Protein AF-A0A938QTY3-F1 (afdb_monomer_lite)

Sequence (259 aa):
MGLLRAAAHGIDLAVTPAFTLPTALPARGAWLGEGTPTFVPELAVSRDLGALRVATNVAYRARADERAVPNLTIGPEVVYRAGVGVRRHELVAPPFTVDASLAGATRAAAPFVSGAGDNPLEALLSLRHDLLHVPRARRRPRRRHRRPRLPCLHRRARVLPPHDDLDDDGVVNASDACADKAEDEDDHADGDGCPDLDNDADGVAAAADRCPNEPEDRDGHADDDGCPDADNEGDGVEDAADRCPDVAGPVEAQGYEAA

pLDDT: mean 79.05, std 17.24, range [37.34, 97.5]

Foldseek 3Di:
DDWDDCVVPQKTKDKDKDKDADPDDPDPPPPPDDPFIKIKIKIKMWGDDDQKIKIKMKIWIQGPDWDDDPQDIDHIKIKMKIKMKGWDVPDDPPTKIKMKMKIWMDHPVDPPDPPPHDIDIDIDIDMDTDPDCPPPPPPDPDDDDDDDDDDDDDDDPDPDDPQCQQCPQPDHPVQAPCSPAAADPPVAPSRRRDHQQQRCPLPAGLVQEPCRNAADPPPPAPSNRGHHDQQRPPQPAGCVQAPCSPARDHPVVRRDDDD

Secondary structure (DSSP, 8-state):
--EE-HHHHS-EEEEEEEEE---S---TT--SS-SS-EEEEEEEEEEEETTEEEEEEEEEEEESS-EEETTEEE--EEEEEEEEEEEE-SSSSSPEEEEEEEEEEEETTSTT-TTSS---EEEEEEEEE-S----------------------------PPP---SS-SSS-TTT-TTTTS----SSSSTTSS---SSSS-SSS-TTT-SSTTS----SSSSTTSSS--S-TT-SSS-TTT-SSTTS---GGGTT----

Radius of gyration: 35.46 Å; chains: 1; bounding box: 89×54×81 Å

Structure (mmCIF, N/CA/C/O backbone):
data_AF-A0A938QTY3-F1
#
_entry.id   AF-A0A938QTY3-F1
#
loop_
_atom_site.group_PDB
_atom_site.id
_atom_site.type_symbol
_atom_site.label_atom_id
_atom_site.label_alt_id
_atom_site.label_comp_id
_atom_site.label_asym_id
_atom_site.label_entity_id
_atom_site.label_seq_id
_atom_site.pdbx_PDB_ins_code
_atom_site.Cartn_x
_atom_site.Cartn_y
_atom_site.Cartn_z
_atom_site.occupancy
_atom_site.B_iso_or_equiv
_atom_site.auth_seq_id
_atom_site.auth_comp_id
_atom_site.auth_asym_id
_atom_site.auth_atom_id
_atom_site.pdbx_PDB_model_num
ATOM 1 N N . MET A 1 1 ? -7.111 0.642 -13.290 1.00 45.72 1 MET A N 1
ATOM 2 C CA . MET A 1 1 ? -6.199 -0.155 -12.444 1.00 45.72 1 MET A CA 1
ATOM 3 C C . MET A 1 1 ? -6.969 -1.389 -11.985 1.00 45.72 1 MET A C 1
ATOM 5 O O . MET A 1 1 ? -7.799 -1.278 -11.094 1.00 45.72 1 MET A O 1
ATOM 9 N N . GLY A 1 2 ? -6.825 -2.513 -12.691 1.00 47.28 2 GLY A N 1
ATOM 10 C CA . GLY A 1 2 ? -7.508 -3.762 -12.344 1.00 47.28 2 GLY A CA 1
ATOM 11 C C . GLY A 1 2 ? -6.636 -4.562 -11.383 1.00 47.28 2 GLY A C 1
ATOM 12 O O . GLY A 1 2 ? -5.521 -4.922 -11.741 1.00 47.28 2 GLY A O 1
ATOM 13 N N . LEU A 1 3 ? -7.121 -4.786 -10.166 1.00 53.56 3 LEU A N 1
ATOM 14 C CA . LEU A 1 3 ? -6.506 -5.691 -9.198 1.00 53.56 3 LEU A CA 1
ATOM 15 C C . LEU A 1 3 ? -7.461 -6.871 -9.032 1.00 53.56 3 LEU A C 1
ATOM 17 O O . LEU A 1 3 ? -8.535 -6.697 -8.454 1.00 53.56 3 LEU A O 1
ATOM 21 N N . LEU A 1 4 ? -7.089 -8.052 -9.527 1.00 59.00 4 LEU A N 1
ATOM 22 C CA . LEU A 1 4 ? -7.748 -9.283 -9.090 1.00 59.00 4 LEU A CA 1
ATOM 23 C C . LEU A 1 4 ? -7.022 -9.728 -7.822 1.00 59.00 4 LEU A C 1
ATOM 25 O O . LEU A 1 4 ? -5.815 -9.960 -7.842 1.00 59.00 4 LEU A O 1
ATOM 29 N N . ARG A 1 5 ? -7.748 -9.757 -6.703 1.00 57.72 5 ARG A N 1
ATOM 30 C CA . ARG A 1 5 ? -7.192 -10.097 -5.387 1.00 57.72 5 ARG A CA 1
ATOM 31 C C . ARG A 1 5 ? -7.275 -11.602 -5.139 1.00 57.72 5 ARG A C 1
ATOM 33 O O . ARG A 1 5 ? -8.314 -12.211 -5.402 1.00 57.72 5 ARG A O 1
ATOM 40 N N . ALA A 1 6 ? -6.245 -12.158 -4.504 1.00 58.78 6 ALA A N 1
ATOM 41 C CA . ALA A 1 6 ? -6.130 -13.575 -4.162 1.00 58.78 6 ALA A CA 1
ATOM 42 C C . ALA A 1 6 ? -7.314 -14.136 -3.363 1.00 58.78 6 ALA A C 1
ATOM 44 O O . ALA A 1 6 ? -7.604 -15.323 -3.478 1.00 58.78 6 ALA A O 1
ATOM 45 N N . ALA A 1 7 ? -8.040 -13.308 -2.606 1.00 58.22 7 ALA A N 1
ATOM 46 C CA . ALA A 1 7 ? -9.162 -13.742 -1.770 1.00 58.22 7 ALA A CA 1
ATOM 47 C C . ALA A 1 7 ? -10.298 -14.455 -2.538 1.00 58.22 7 ALA A C 1
ATOM 49 O O . ALA A 1 7 ? -11.043 -15.210 -1.923 1.00 58.22 7 ALA A O 1
ATOM 50 N N . ALA A 1 8 ? -10.430 -14.242 -3.854 1.00 60.31 8 ALA A N 1
ATOM 51 C CA . ALA A 1 8 ? -11.468 -14.886 -4.669 1.00 60.31 8 ALA A CA 1
ATOM 52 C C . ALA A 1 8 ? -10.973 -16.105 -5.476 1.00 60.31 8 ALA A C 1
ATOM 54 O O . ALA A 1 8 ? -11.760 -17.004 -5.763 1.00 60.31 8 ALA A O 1
ATOM 55 N N . HIS A 1 9 ? -9.688 -16.148 -5.855 1.00 66.31 9 HIS A N 1
ATOM 56 C CA . HIS A 1 9 ? -9.176 -17.103 -6.857 1.00 66.31 9 HIS A CA 1
ATOM 57 C C . HIS A 1 9 ? -7.814 -17.733 -6.511 1.00 66.31 9 HIS A C 1
ATOM 59 O O . HIS A 1 9 ? -7.276 -18.510 -7.297 1.00 66.31 9 HIS A O 1
ATOM 65 N N . GLY A 1 10 ? -7.227 -17.398 -5.356 1.00 77.50 10 GLY A N 1
ATOM 66 C CA . GLY A 1 10 ? -5.922 -17.908 -4.917 1.00 77.50 10 GLY A CA 1
ATOM 67 C C . GLY A 1 10 ? -4.718 -17.363 -5.694 1.00 77.50 10 GLY A C 1
ATOM 68 O O . GLY A 1 10 ? -3.612 -17.865 -5.513 1.00 77.50 10 GLY A O 1
ATOM 69 N N . ILE A 1 11 ? -4.918 -16.364 -6.559 1.00 87.19 11 ILE A N 1
ATOM 70 C CA . ILE A 1 11 ? -3.879 -15.697 -7.353 1.00 87.19 11 ILE A CA 1
ATOM 71 C C . ILE A 1 11 ? -4.093 -14.185 -7.249 1.00 87.19 11 ILE A C 1
ATOM 73 O O . ILE A 1 11 ? -5.211 -13.701 -7.431 1.00 87.19 11 ILE A O 1
ATOM 77 N N . ASP A 1 12 ? -3.020 -13.452 -6.969 1.00 88.75 12 ASP A N 1
ATOM 78 C CA . ASP A 1 12 ? -2.962 -11.999 -7.092 1.00 88.75 12 ASP A CA 1
ATOM 79 C C . ASP A 1 12 ? -2.491 -11.632 -8.501 1.00 88.75 12 ASP A C 1
ATOM 81 O O . ASP A 1 12 ? -1.444 -12.103 -8.953 1.00 88.75 12 ASP A O 1
ATOM 85 N N . LEU A 1 13 ? -3.249 -10.771 -9.179 1.00 92.25 13 LEU A N 1
ATOM 86 C CA . LEU A 1 13 ? -2.919 -10.242 -10.501 1.00 92.25 13 LEU A CA 1
ATOM 87 C C . LEU A 1 13 ? -2.968 -8.715 -10.477 1.00 92.25 13 LEU A C 1
ATOM 89 O O . LEU A 1 13 ? -3.976 -8.125 -10.072 1.00 92.25 13 LEU A O 1
ATOM 93 N N . ALA A 1 14 ? -1.911 -8.080 -10.975 1.00 91.81 14 ALA A N 1
ATOM 94 C CA . ALA A 1 14 ? -1.847 -6.639 -11.156 1.00 91.81 14 ALA A CA 1
ATOM 95 C C . ALA A 1 14 ? -1.310 -6.283 -12.544 1.00 91.81 14 ALA A C 1
ATOM 97 O O . ALA A 1 14 ? -0.377 -6.907 -13.043 1.00 91.81 14 ALA A O 1
ATOM 98 N N . VAL A 1 15 ? -1.891 -5.243 -13.142 1.00 93.88 15 VAL A N 1
ATOM 99 C CA . VAL A 1 15 ? -1.357 -4.594 -14.343 1.00 93.88 15 VAL A CA 1
ATOM 100 C C . VAL A 1 15 ? -1.015 -3.152 -13.997 1.00 93.88 15 VAL A C 1
ATOM 102 O O . VAL A 1 15 ? -1.897 -2.385 -13.592 1.00 93.88 15 VAL A O 1
ATOM 105 N N . THR A 1 16 ? 0.251 -2.787 -14.176 1.00 94.31 16 THR A N 1
ATOM 106 C CA . THR A 1 16 ? 0.802 -1.481 -13.810 1.00 94.31 16 THR A CA 1
ATOM 107 C C . THR A 1 16 ? 1.408 -0.810 -15.041 1.00 94.31 16 THR A C 1
ATOM 109 O O . THR A 1 16 ? 2.484 -1.203 -15.480 1.00 94.31 16 THR A O 1
ATOM 112 N N . PRO A 1 17 ? 0.744 0.198 -15.628 1.00 94.19 17 PRO A N 1
ATOM 113 C CA . PRO A 1 17 ? 1.357 1.041 -16.645 1.00 94.19 17 PRO A CA 1
ATOM 114 C C . PRO A 1 17 ? 2.225 2.123 -15.992 1.00 94.19 17 PRO A C 1
ATOM 116 O O . PRO A 1 17 ? 1.742 2.874 -15.145 1.00 94.19 17 PRO A O 1
ATOM 119 N N . ALA A 1 18 ? 3.481 2.242 -16.417 1.00 93.12 18 ALA A N 1
ATOM 120 C CA . ALA A 1 18 ? 4.372 3.328 -16.021 1.00 93.12 18 ALA A CA 1
ATOM 121 C C . ALA A 1 18 ? 4.794 4.165 -17.235 1.00 93.12 18 ALA A C 1
ATOM 123 O O . ALA A 1 18 ? 5.091 3.627 -18.297 1.00 93.12 18 ALA A O 1
ATOM 124 N N . PHE A 1 19 ? 4.841 5.485 -17.067 1.00 93.31 19 PHE A N 1
ATOM 125 C CA . PHE A 1 19 ? 5.368 6.425 -18.055 1.00 93.31 19 PHE A CA 1
ATOM 126 C C . PHE A 1 19 ? 6.546 7.170 -17.435 1.00 93.31 19 PHE A C 1
ATOM 128 O O . PHE A 1 19 ? 6.461 7.613 -16.290 1.00 93.31 19 PHE A O 1
ATOM 135 N N . THR A 1 20 ? 7.642 7.321 -18.171 1.00 90.12 20 THR A N 1
ATOM 136 C CA . THR A 1 20 ? 8.796 8.117 -17.735 1.00 90.12 20 THR A CA 1
ATOM 137 C C . THR A 1 20 ? 9.073 9.198 -18.763 1.00 90.12 20 THR A C 1
ATOM 139 O O . THR A 1 20 ? 9.131 8.921 -19.959 1.00 90.12 20 THR A O 1
ATOM 142 N N . LEU A 1 21 ? 9.223 10.436 -18.291 1.00 89.00 21 LEU A N 1
ATOM 143 C CA . LEU A 1 21 ? 9.549 11.591 -19.120 1.00 89.00 21 LEU A CA 1
ATOM 144 C C . LEU A 1 21 ? 11.031 11.949 -18.943 1.00 89.00 21 LEU A C 1
ATOM 146 O O . LEU A 1 21 ? 11.519 11.926 -17.810 1.00 89.00 21 LEU A O 1
ATOM 150 N N . PRO A 1 22 ? 11.746 12.300 -20.025 1.00 84.94 22 PRO A N 1
ATOM 151 C CA . PRO A 1 22 ? 13.142 12.701 -19.941 1.00 84.94 22 PRO A CA 1
ATOM 152 C C . PRO A 1 22 ? 13.232 14.103 -19.326 1.00 84.94 22 PRO A C 1
ATOM 154 O O . PRO A 1 22 ? 12.886 15.097 -19.960 1.00 84.94 22 PRO A O 1
ATOM 157 N N . THR A 1 23 ? 13.679 14.197 -18.074 1.00 84.38 23 THR A N 1
ATOM 158 C CA . THR A 1 23 ? 13.878 15.483 -17.375 1.00 84.38 23 THR A CA 1
ATOM 159 C C . THR A 1 23 ? 15.341 15.918 -17.330 1.00 84.38 23 THR A C 1
ATOM 161 O O . THR A 1 23 ? 15.649 16.991 -16.813 1.00 84.38 23 THR A O 1
ATOM 164 N N . ALA A 1 24 ? 16.259 15.088 -17.831 1.00 75.94 24 ALA A N 1
ATOM 165 C CA . ALA A 1 24 ? 17.678 15.411 -17.862 1.00 75.94 24 ALA A CA 1
ATOM 166 C C . ALA A 1 24 ? 17.941 16.565 -18.843 1.00 75.94 24 ALA A C 1
ATOM 168 O O . ALA A 1 24 ? 17.516 16.527 -19.998 1.00 75.94 24 ALA A O 1
ATOM 169 N N . LEU A 1 25 ? 18.659 17.593 -18.382 1.00 68.69 25 LEU A N 1
ATOM 170 C CA . LEU A 1 25 ? 19.082 18.703 -19.234 1.00 68.69 25 LEU A CA 1
ATOM 171 C C . LEU A 1 25 ? 20.040 18.185 -20.322 1.00 68.69 25 LEU A C 1
ATOM 173 O O . LEU A 1 25 ? 20.919 17.376 -20.009 1.00 68.69 25 LEU A O 1
ATOM 177 N N . PRO A 1 26 ? 19.937 18.668 -21.575 1.00 59.66 26 PRO A N 1
ATOM 178 C CA . PRO A 1 26 ? 20.827 18.281 -22.665 1.00 59.66 26 PRO A CA 1
ATOM 179 C C . PRO A 1 26 ? 22.206 18.942 -22.504 1.00 59.66 26 PRO A C 1
ATOM 181 O O . PRO A 1 26 ? 22.632 19.764 -23.311 1.00 59.66 26 PRO A O 1
ATOM 184 N N . ALA A 1 27 ? 22.933 18.595 -21.444 1.00 60.66 27 ALA A N 1
ATOM 185 C CA . ALA A 1 27 ? 24.367 18.820 -21.381 1.00 60.66 27 ALA A CA 1
ATOM 186 C C . ALA A 1 27 ? 25.048 17.717 -22.201 1.00 60.66 27 ALA A C 1
ATOM 188 O O . ALA A 1 27 ? 24.748 16.530 -22.041 1.00 60.66 27 ALA A O 1
ATOM 189 N N . ARG A 1 28 ? 25.955 18.096 -23.111 1.00 51.94 28 ARG A N 1
ATOM 190 C CA . ARG A 1 28 ? 26.715 17.139 -23.930 1.00 51.94 28 ARG A CA 1
ATOM 191 C C . ARG A 1 28 ? 27.402 16.119 -23.011 1.00 51.94 28 ARG A C 1
ATOM 193 O O . ARG A 1 28 ? 28.322 16.475 -22.288 1.00 51.94 28 ARG A O 1
ATOM 200 N N . GLY A 1 29 ? 26.951 14.864 -23.057 1.00 56.53 29 GLY A N 1
ATOM 201 C CA . GLY A 1 29 ? 27.551 13.753 -22.309 1.00 56.53 29 GLY A CA 1
ATOM 202 C C . GLY A 1 29 ? 26.885 13.379 -20.978 1.00 56.53 29 GLY A C 1
ATOM 203 O O . GLY A 1 29 ? 27.425 12.528 -20.277 1.00 56.53 29 GLY A O 1
ATOM 204 N N . ALA A 1 30 ? 25.732 13.950 -20.615 1.00 58.00 30 ALA A N 1
ATOM 205 C CA . ALA A 1 30 ? 25.013 13.538 -19.407 1.00 58.00 30 ALA A CA 1
ATOM 206 C C . ALA A 1 30 ? 24.216 12.233 -19.637 1.00 58.00 30 ALA A C 1
ATOM 208 O O . ALA A 1 30 ? 23.093 12.254 -20.133 1.00 58.00 30 ALA A O 1
ATOM 209 N N . TRP A 1 31 ? 24.785 11.086 -19.257 1.00 68.06 31 TRP A N 1
ATOM 210 C CA . TRP A 1 31 ? 24.137 9.759 -19.276 1.00 68.06 31 TRP A CA 1
ATOM 211 C C . TRP A 1 31 ? 23.271 9.516 -18.027 1.00 68.06 31 TRP A C 1
ATOM 213 O O . TRP A 1 31 ? 23.331 8.460 -17.408 1.00 68.06 31 TRP A O 1
ATOM 223 N N . LEU A 1 32 ? 22.507 10.526 -17.606 1.00 73.50 32 LEU A N 1
ATOM 224 C CA . LEU A 1 32 ? 21.776 10.520 -16.329 1.00 73.50 32 LEU A CA 1
ATOM 225 C C . LEU A 1 32 ? 20.400 9.836 -16.404 1.00 73.50 32 LEU A C 1
ATOM 227 O O . LEU A 1 32 ? 19.673 9.815 -15.415 1.00 73.50 32 LEU A O 1
ATOM 231 N N . GLY A 1 33 ? 20.030 9.285 -17.560 1.00 74.69 33 GLY A N 1
ATOM 232 C CA . GLY A 1 33 ? 18.771 8.575 -17.742 1.00 74.69 33 GLY A CA 1
ATOM 233 C C . GLY A 1 33 ? 18.369 8.447 -19.206 1.00 74.69 33 GLY A C 1
ATOM 234 O O . GLY A 1 33 ? 19.170 8.666 -20.117 1.00 74.69 33 GLY A O 1
ATOM 235 N N . GLU A 1 34 ? 17.104 8.095 -19.412 1.00 77.50 34 GLU A N 1
ATOM 236 C CA . GLU A 1 34 ? 16.508 7.991 -20.739 1.00 77.50 34 GLU A CA 1
ATOM 237 C C . GLU A 1 34 ? 16.400 9.362 -21.405 1.00 77.50 34 GLU A C 1
ATOM 239 O O . GLU A 1 34 ? 15.918 10.321 -20.803 1.00 77.50 34 GLU A O 1
ATOM 244 N N . GLY A 1 35 ? 16.852 9.453 -22.658 1.00 77.88 35 GLY A N 1
ATOM 245 C CA . GLY A 1 35 ? 16.778 10.682 -23.455 1.00 77.88 35 GLY A CA 1
ATOM 246 C C . GLY A 1 35 ? 15.419 10.904 -24.121 1.00 77.88 35 GLY A C 1
ATOM 247 O O . GLY A 1 35 ? 15.165 11.981 -24.652 1.00 77.88 35 GLY A O 1
ATOM 248 N N . THR A 1 36 ? 14.549 9.895 -24.097 1.00 81.44 36 THR A N 1
ATOM 249 C CA . THR A 1 36 ? 13.227 9.914 -24.724 1.00 81.44 36 THR A CA 1
ATOM 250 C C . THR A 1 36 ? 12.167 9.398 -23.753 1.00 81.44 36 THR A C 1
ATOM 252 O O . THR A 1 36 ? 12.495 8.695 -22.793 1.00 81.44 36 THR A O 1
ATOM 255 N N . PRO A 1 37 ? 10.886 9.751 -23.958 1.00 87.94 37 PRO A N 1
ATOM 256 C CA . PRO A 1 37 ? 9.805 9.179 -23.172 1.00 87.94 37 PRO A CA 1
ATOM 257 C C . PRO A 1 37 ? 9.781 7.652 -23.283 1.00 87.94 37 PRO A C 1
ATOM 259 O O . PRO A 1 37 ? 9.951 7.097 -24.372 1.00 87.94 37 PRO A O 1
ATOM 262 N N . THR A 1 38 ? 9.519 6.978 -22.165 1.00 89.44 38 THR A N 1
ATOM 263 C CA . THR A 1 38 ? 9.331 5.523 -22.136 1.00 89.44 38 THR A CA 1
ATOM 264 C C . THR A 1 38 ? 7.972 5.154 -21.557 1.00 89.44 38 THR A C 1
ATOM 266 O O . THR A 1 38 ? 7.417 5.860 -20.709 1.00 89.44 38 THR A O 1
ATOM 269 N N . PHE A 1 39 ? 7.429 4.037 -22.036 1.00 94.12 39 PHE A N 1
ATOM 270 C CA . PHE A 1 39 ? 6.189 3.450 -21.542 1.00 94.12 39 PHE A CA 1
ATOM 271 C C . PHE A 1 39 ? 6.432 1.989 -21.173 1.00 94.12 39 PHE A C 1
ATOM 273 O O . PHE A 1 39 ? 6.938 1.215 -21.982 1.00 94.12 39 PHE A O 1
ATOM 280 N N . VAL A 1 40 ? 6.093 1.622 -19.940 1.00 95.62 40 VAL A N 1
ATOM 281 C CA . VAL A 1 40 ? 6.380 0.313 -19.352 1.00 95.62 40 VAL A CA 1
ATOM 282 C C . VAL A 1 40 ? 5.107 -0.266 -18.740 1.00 95.62 40 VAL A C 1
ATOM 284 O O . VAL A 1 40 ? 4.840 -0.055 -17.557 1.00 95.62 40 VAL A O 1
ATOM 287 N N . PRO A 1 41 ? 4.267 -0.958 -19.523 1.00 96.50 41 PRO A N 1
ATOM 288 C CA . PRO A 1 41 ? 3.249 -1.838 -18.975 1.00 96.50 41 PRO A CA 1
ATOM 289 C C . PRO A 1 41 ? 3.902 -3.068 -18.340 1.00 96.50 41 PRO A C 1
ATOM 291 O O . PRO A 1 41 ? 4.658 -3.790 -18.989 1.00 96.50 41 PRO A O 1
ATOM 294 N N . GLU A 1 42 ? 3.566 -3.315 -17.079 1.00 96.00 42 GLU A N 1
ATOM 295 C CA . GLU A 1 42 ? 4.001 -4.471 -16.303 1.00 96.00 42 GLU A CA 1
ATOM 296 C C . GLU A 1 42 ? 2.802 -5.323 -15.881 1.00 96.00 42 GLU A C 1
ATOM 298 O O . GLU A 1 42 ? 1.793 -4.810 -15.393 1.00 96.00 42 GLU A O 1
ATOM 303 N N . LEU A 1 43 ? 2.933 -6.635 -16.048 1.00 96.56 43 LEU A N 1
ATOM 304 C CA . LEU A 1 43 ? 2.047 -7.653 -15.508 1.00 96.56 43 LEU A CA 1
ATOM 305 C C . LEU A 1 43 ? 2.742 -8.319 -14.322 1.00 96.56 43 LEU A C 1
ATOM 307 O O . LEU A 1 43 ? 3.808 -8.907 -14.488 1.00 96.56 43 LEU A O 1
ATOM 311 N N . ALA A 1 44 ? 2.118 -8.277 -13.151 1.00 95.69 44 ALA A N 1
ATOM 312 C CA . ALA A 1 44 ? 2.583 -8.976 -11.963 1.00 95.69 44 ALA A CA 1
ATOM 313 C C . ALA A 1 44 ? 1.570 -10.047 -11.551 1.00 95.69 44 ALA A C 1
ATOM 315 O O . ALA A 1 44 ? 0.373 -9.777 -11.432 1.00 95.69 44 ALA A O 1
ATOM 316 N N . VAL A 1 45 ? 2.067 -11.258 -11.315 1.00 95.25 45 VAL A N 1
ATOM 317 C CA . VAL A 1 45 ? 1.298 -12.415 -10.853 1.00 95.25 45 VAL A CA 1
ATOM 318 C C . VAL A 1 45 ? 1.952 -12.938 -9.588 1.00 95.25 45 VAL A C 1
ATOM 320 O O . VAL A 1 45 ? 3.163 -13.149 -9.558 1.00 95.25 45 VAL A O 1
ATOM 323 N N . SER A 1 46 ? 1.175 -13.200 -8.544 1.00 94.56 46 SER A N 1
ATOM 324 C CA . SER A 1 46 ? 1.696 -13.915 -7.382 1.00 94.56 46 SER A CA 1
ATOM 325 C C . SER A 1 46 ? 0.683 -14.872 -6.780 1.00 94.56 46 SER A C 1
ATOM 327 O O . SER A 1 46 ? -0.523 -14.742 -6.980 1.00 94.56 46 SER A O 1
ATOM 329 N N . ARG A 1 47 ? 1.189 -15.866 -6.059 1.00 92.06 47 ARG A N 1
ATOM 330 C CA . ARG A 1 47 ? 0.387 -16.863 -5.363 1.00 92.06 47 ARG A CA 1
ATOM 331 C C . ARG A 1 47 ? 1.026 -17.207 -4.032 1.00 92.06 47 ARG A C 1
ATOM 333 O O . ARG A 1 47 ? 2.224 -17.477 -3.959 1.00 92.06 47 ARG A O 1
ATOM 340 N N . ASP A 1 48 ? 0.195 -17.241 -3.002 1.00 88.75 48 ASP A N 1
ATOM 341 C CA . ASP A 1 48 ? 0.564 -17.722 -1.678 1.00 88.75 48 ASP A CA 1
ATOM 342 C C . ASP A 1 48 ? 0.204 -19.212 -1.540 1.00 88.75 48 ASP A C 1
ATOM 344 O O . ASP A 1 48 ? -0.911 -19.641 -1.840 1.00 88.75 48 ASP A O 1
ATOM 348 N N . LEU A 1 49 ? 1.179 -20.006 -1.107 1.00 88.62 49 LEU A N 1
ATOM 349 C CA . LEU A 1 49 ? 1.140 -21.448 -0.865 1.00 88.62 49 LEU A CA 1
ATOM 350 C C . LEU A 1 49 ? 1.538 -21.690 0.602 1.00 88.62 49 LEU A C 1
ATOM 352 O O . LEU A 1 49 ? 2.619 -22.197 0.912 1.00 88.62 49 LEU A O 1
ATOM 356 N N . GLY A 1 50 ? 0.688 -21.238 1.526 1.00 86.12 50 GLY A N 1
ATOM 357 C CA . GLY A 1 50 ? 0.991 -21.233 2.959 1.00 86.12 50 GLY A CA 1
ATOM 358 C C . GLY A 1 50 ? 2.092 -20.225 3.297 1.00 86.12 50 GLY A C 1
ATOM 359 O O . GLY A 1 50 ? 1.934 -19.029 3.070 1.00 86.12 50 GLY A O 1
ATOM 360 N N . ALA A 1 51 ? 3.216 -20.707 3.833 1.00 84.94 51 ALA A N 1
ATOM 361 C CA . ALA A 1 51 ? 4.376 -19.874 4.157 1.00 84.94 51 ALA A CA 1
ATOM 362 C C . ALA A 1 51 ? 5.207 -19.469 2.925 1.00 84.94 51 ALA A C 1
ATOM 364 O O . ALA A 1 51 ? 6.040 -18.571 3.025 1.00 84.94 51 ALA A O 1
ATOM 365 N N . LEU A 1 52 ? 5.019 -20.141 1.786 1.00 89.12 52 LEU A N 1
ATOM 366 C CA . LEU A 1 52 ? 5.726 -19.858 0.541 1.00 89.12 52 LEU A CA 1
ATOM 367 C C . LEU A 1 52 ? 4.895 -18.913 -0.331 1.00 89.12 52 LEU A C 1
ATOM 369 O O . LEU A 1 52 ? 3.709 -19.138 -0.541 1.00 89.12 52 LEU A O 1
ATOM 373 N N . ARG A 1 53 ? 5.528 -17.901 -0.906 1.00 90.62 53 ARG A N 1
ATOM 374 C CA . ARG A 1 53 ? 4.991 -17.041 -1.956 1.00 90.62 53 ARG A CA 1
ATOM 375 C C . ARG A 1 53 ? 5.783 -17.281 -3.228 1.00 90.62 53 ARG A C 1
ATOM 377 O O . ARG A 1 53 ? 7.006 -17.296 -3.189 1.00 90.62 53 ARG A O 1
ATOM 384 N N . VAL A 1 54 ? 5.097 -17.421 -4.352 1.00 95.19 54 VAL A N 1
ATOM 385 C CA . VAL A 1 54 ? 5.713 -17.424 -5.684 1.00 95.19 54 VAL A CA 1
ATOM 386 C C . VAL A 1 54 ? 5.208 -16.199 -6.424 1.00 95.19 54 VAL A C 1
ATOM 388 O O . VAL A 1 54 ? 4.005 -15.933 -6.416 1.00 95.19 54 VAL A O 1
ATOM 391 N N . ALA A 1 55 ? 6.108 -15.436 -7.034 1.00 95.75 55 ALA A N 1
ATOM 392 C CA . ALA A 1 55 ? 5.759 -14.228 -7.768 1.00 95.75 55 ALA A CA 1
ATOM 393 C C . ALA A 1 55 ? 6.554 -14.117 -9.067 1.00 95.75 55 ALA A C 1
ATOM 395 O O . ALA A 1 55 ? 7.718 -14.513 -9.144 1.00 95.75 55 ALA A O 1
ATOM 396 N N . THR A 1 56 ? 5.923 -13.549 -10.087 1.00 97.00 56 THR A N 1
ATOM 397 C CA . THR A 1 56 ? 6.574 -13.196 -11.341 1.00 97.00 56 THR A CA 1
ATOM 398 C C . THR A 1 56 ? 6.043 -11.878 -11.873 1.00 97.00 56 THR A C 1
ATOM 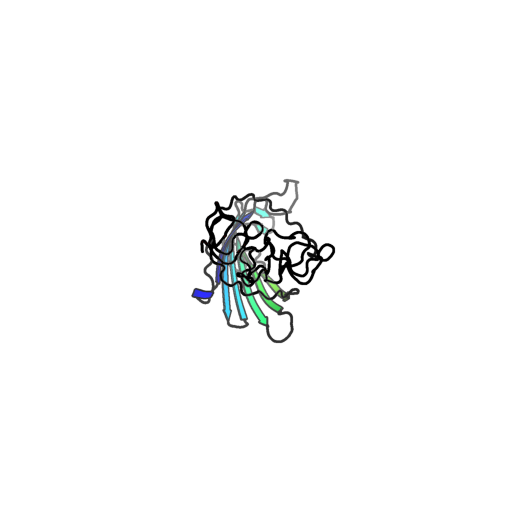400 O O . THR A 1 56 ? 4.858 -11.567 -11.744 1.00 97.00 56 THR A O 1
ATOM 403 N N . ASN A 1 57 ? 6.938 -11.112 -12.481 1.00 96.50 57 ASN A N 1
ATOM 404 C CA . ASN A 1 57 ? 6.651 -9.835 -13.096 1.00 96.50 57 ASN A CA 1
ATOM 405 C C . ASN A 1 57 ? 7.228 -9.868 -14.509 1.00 96.50 57 ASN A C 1
ATOM 407 O O . ASN A 1 57 ? 8.372 -10.280 -14.696 1.00 96.50 57 ASN A O 1
ATOM 411 N N . VAL A 1 58 ? 6.452 -9.433 -15.495 1.00 97.25 58 VAL A N 1
ATOM 412 C CA . VAL A 1 58 ? 6.901 -9.289 -16.882 1.00 97.25 58 VAL A CA 1
ATOM 413 C C . VAL A 1 58 ? 6.457 -7.925 -17.378 1.00 97.25 58 VAL A C 1
ATOM 415 O O . VAL A 1 58 ? 5.289 -7.566 -17.251 1.00 97.25 58 VAL A O 1
ATOM 418 N N . ALA A 1 59 ? 7.380 -7.165 -17.950 1.00 96.62 59 ALA A N 1
ATOM 419 C CA . ALA A 1 59 ? 7.132 -5.834 -18.465 1.00 96.62 59 ALA A CA 1
ATOM 420 C C . ALA A 1 59 ? 7.687 -5.676 -19.878 1.00 96.62 59 ALA A C 1
ATOM 422 O O . ALA A 1 59 ? 8.715 -6.255 -20.226 1.00 96.62 59 ALA A O 1
ATOM 423 N N . TYR A 1 60 ? 7.023 -4.847 -20.677 1.00 95.69 60 TYR A N 1
ATOM 424 C CA . TYR A 1 60 ? 7.518 -4.419 -21.982 1.00 95.69 60 TYR A CA 1
ATOM 425 C C . TYR A 1 60 ? 7.930 -2.956 -21.887 1.00 95.69 60 TYR A C 1
ATOM 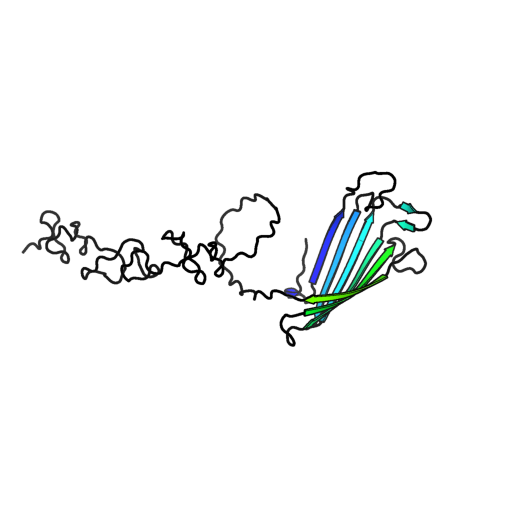427 O O . TYR A 1 60 ? 7.076 -2.101 -21.686 1.00 95.69 60 TYR A O 1
ATOM 435 N N . ARG A 1 61 ? 9.217 -2.636 -22.019 1.00 92.75 61 ARG A N 1
ATOM 436 C CA . ARG A 1 61 ? 9.689 -1.248 -22.023 1.00 92.75 61 ARG A CA 1
ATOM 437 C C . ARG A 1 61 ? 9.724 -0.728 -23.455 1.00 92.75 61 ARG A C 1
ATOM 439 O O . ARG A 1 61 ? 10.671 -0.973 -24.201 1.00 92.75 61 ARG A O 1
ATOM 446 N N . ALA A 1 62 ? 8.683 0.011 -23.820 1.00 92.94 62 ALA A N 1
ATOM 447 C CA . ALA A 1 62 ? 8.593 0.732 -25.077 1.00 92.94 62 ALA A CA 1
ATOM 448 C C . ALA A 1 62 ? 9.453 2.003 -25.018 1.00 92.94 62 ALA A C 1
ATOM 450 O O . ALA A 1 62 ? 9.351 2.795 -24.076 1.00 92.94 62 ALA A O 1
ATOM 451 N N . ARG A 1 63 ? 10.273 2.198 -26.050 1.00 88.06 63 ARG A N 1
ATOM 452 C CA . ARG A 1 63 ? 11.120 3.378 -26.257 1.00 88.06 63 ARG A CA 1
ATOM 453 C C . ARG A 1 63 ? 10.732 4.012 -27.585 1.00 88.06 63 ARG A C 1
ATOM 455 O O . ARG A 1 63 ? 10.447 3.284 -28.532 1.00 88.06 63 ARG A O 1
ATOM 462 N N . ALA A 1 64 ? 10.706 5.340 -27.635 1.00 79.94 64 ALA A N 1
ATOM 463 C CA . ALA A 1 64 ? 10.362 6.063 -28.858 1.00 79.94 64 ALA A CA 1
ATOM 464 C C . ALA A 1 64 ? 11.443 5.925 -29.944 1.00 79.94 64 ALA A C 1
ATOM 466 O O . ALA A 1 64 ? 11.106 5.819 -31.117 1.00 79.94 64 ALA A O 1
ATOM 467 N N . ASP A 1 65 ? 12.713 5.852 -29.535 1.00 73.12 65 ASP A N 1
ATOM 468 C CA . ASP A 1 65 ? 13.864 5.754 -30.432 1.00 73.12 65 ASP A CA 1
ATOM 469 C C . ASP A 1 65 ? 14.755 4.567 -30.048 1.00 73.12 65 ASP A C 1
ATOM 471 O O . ASP A 1 65 ? 14.937 4.264 -28.863 1.00 73.12 65 ASP A O 1
ATOM 475 N N . GLU A 1 66 ? 15.346 3.923 -31.054 1.00 73.88 66 GLU A N 1
ATOM 476 C CA . GLU A 1 66 ? 16.409 2.933 -30.886 1.00 73.88 66 GLU A CA 1
ATOM 477 C C . GLU A 1 66 ? 17.765 3.618 -31.075 1.00 73.88 66 GLU A C 1
ATOM 479 O O . GLU A 1 66 ? 18.020 4.269 -32.091 1.00 73.88 66 GLU A O 1
ATOM 484 N N . ARG A 1 67 ? 18.649 3.501 -30.082 1.00 74.12 67 ARG A N 1
ATOM 485 C CA . ARG A 1 67 ? 19.961 4.151 -30.102 1.00 74.12 67 ARG A CA 1
ATOM 486 C C . ARG A 1 67 ? 21.064 3.109 -30.171 1.00 74.12 67 ARG A C 1
ATOM 488 O O . ARG A 1 67 ? 21.241 2.320 -29.247 1.00 74.12 67 ARG A O 1
ATOM 495 N N . ALA A 1 68 ? 21.852 3.160 -31.238 1.00 68.38 68 ALA A N 1
ATOM 496 C CA . ALA A 1 68 ? 23.089 2.402 -31.339 1.00 68.38 68 ALA A CA 1
ATOM 497 C C . ALA A 1 68 ? 24.238 3.187 -30.687 1.00 68.38 68 ALA A C 1
ATOM 499 O O . ALA A 1 68 ? 24.594 4.288 -31.108 1.00 68.38 68 ALA A O 1
ATOM 500 N N . VAL A 1 69 ? 24.809 2.614 -29.637 1.00 69.06 69 VAL A N 1
ATOM 501 C CA . VAL A 1 69 ? 26.115 2.965 -29.068 1.00 69.06 69 VAL A CA 1
ATOM 502 C C . VAL A 1 69 ? 27.105 1.919 -29.613 1.00 69.06 69 VAL A C 1
ATOM 504 O O . VAL A 1 69 ? 26.662 0.805 -29.887 1.00 69.06 69 VAL A O 1
ATOM 507 N N . PRO A 1 70 ? 28.409 2.209 -29.813 1.00 66.25 70 PRO A N 1
ATOM 508 C CA . PRO A 1 70 ? 29.304 1.362 -30.618 1.00 66.25 70 PRO A CA 1
ATOM 509 C C . PRO A 1 70 ? 29.266 -0.153 -30.352 1.00 66.25 70 PRO A C 1
ATOM 511 O O . PRO A 1 70 ? 29.439 -0.915 -31.294 1.00 66.25 70 PRO A O 1
ATOM 514 N N . ASN A 1 71 ? 28.976 -0.580 -29.116 1.00 65.19 71 ASN A N 1
ATOM 515 C CA . ASN A 1 71 ? 28.834 -1.993 -28.740 1.00 65.19 71 ASN A CA 1
ATOM 516 C C . ASN A 1 71 ? 27.469 -2.348 -28.111 1.00 65.19 71 ASN A C 1
ATOM 518 O O . ASN A 1 71 ? 27.305 -3.460 -27.624 1.00 65.19 71 ASN A O 1
ATOM 522 N N . LEU A 1 72 ? 26.497 -1.428 -28.084 1.00 68.00 72 LEU A N 1
ATOM 523 C CA . LEU A 1 72 ? 25.210 -1.633 -27.413 1.00 68.00 72 LEU A CA 1
ATOM 524 C C . LEU A 1 72 ? 24.073 -0.962 -28.186 1.00 68.00 72 LEU A C 1
ATOM 526 O O . LEU A 1 72 ? 24.020 0.261 -28.305 1.00 68.00 72 LEU A O 1
ATOM 530 N N . THR A 1 73 ? 23.121 -1.762 -28.654 1.00 72.31 73 THR A N 1
ATOM 531 C CA . THR A 1 73 ? 21.857 -1.251 -29.196 1.00 72.31 73 THR A CA 1
ATOM 532 C C . THR A 1 73 ? 20.822 -1.180 -28.084 1.00 72.31 73 THR A C 1
ATOM 534 O O . THR A 1 73 ? 20.425 -2.217 -27.547 1.00 72.31 73 THR A O 1
ATOM 537 N N . ILE A 1 74 ? 20.403 0.040 -27.751 1.00 78.19 74 ILE A N 1
ATOM 538 C CA . ILE A 1 74 ? 19.374 0.339 -26.757 1.00 78.19 74 ILE A CA 1
ATOM 539 C C . ILE A 1 74 ? 18.049 0.501 -27.502 1.00 78.19 74 ILE A C 1
ATOM 541 O O . ILE A 1 74 ? 17.816 1.523 -28.145 1.00 78.19 74 ILE A O 1
ATOM 545 N N . GLY A 1 75 ? 17.197 -0.517 -27.419 1.00 85.19 75 GLY A N 1
ATOM 546 C CA .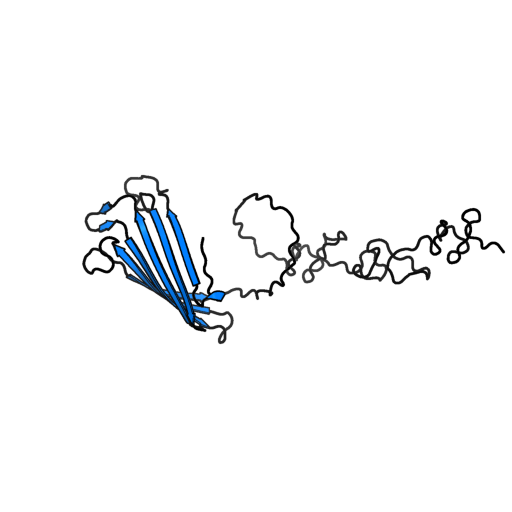 GLY A 1 75 ? 15.888 -0.575 -28.072 1.00 85.19 75 GLY A CA 1
ATOM 547 C C . GLY A 1 75 ? 14.820 -1.149 -27.138 1.00 85.19 75 GLY A C 1
ATOM 548 O O . GLY A 1 75 ? 15.084 -1.333 -25.944 1.00 85.19 75 GLY A O 1
ATOM 549 N N . PRO A 1 76 ? 13.596 -1.394 -27.639 1.00 89.88 76 PRO A N 1
ATOM 550 C CA . PRO A 1 76 ? 12.535 -1.985 -26.837 1.00 89.88 76 PRO A CA 1
ATOM 551 C C . PRO A 1 76 ? 12.969 -3.318 -26.218 1.00 89.88 76 PRO A C 1
ATOM 553 O O . PRO A 1 76 ? 13.619 -4.147 -26.864 1.00 89.88 76 PRO A O 1
ATOM 556 N N . GLU A 1 77 ? 12.602 -3.531 -24.960 1.00 90.19 77 GLU A N 1
ATOM 557 C CA . GLU A 1 77 ? 13.049 -4.685 -24.177 1.00 90.19 77 GLU A CA 1
ATOM 558 C C . GLU A 1 77 ? 11.911 -5.305 -23.369 1.00 90.19 77 GLU A C 1
ATOM 560 O O . GLU A 1 77 ? 10.974 -4.628 -22.939 1.00 90.19 77 GLU A O 1
ATOM 565 N N . VAL A 1 78 ? 12.011 -6.613 -23.160 1.00 93.25 78 VAL A N 1
ATOM 566 C CA . VAL A 1 78 ? 11.184 -7.366 -22.224 1.00 93.25 78 VAL A CA 1
ATOM 567 C C . VAL A 1 78 ? 11.978 -7.515 -20.937 1.00 93.25 78 VAL A C 1
ATOM 569 O O . VAL A 1 78 ? 13.047 -8.123 -20.925 1.00 93.25 78 VAL A O 1
ATOM 572 N N . VAL A 1 79 ? 11.448 -6.961 -19.854 1.00 94.25 79 VAL A N 1
ATOM 573 C CA . VAL A 1 79 ? 12.011 -7.079 -18.508 1.00 94.25 79 VAL A CA 1
ATOM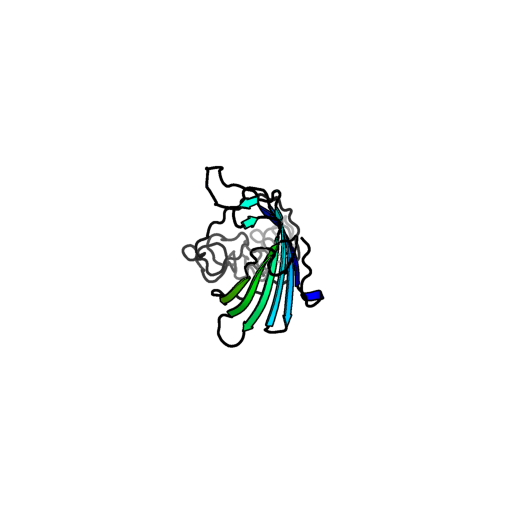 574 C C . VAL A 1 79 ? 11.211 -8.128 -17.759 1.00 94.25 79 VAL A C 1
ATOM 576 O O . VAL A 1 79 ? 9.983 -8.131 -17.816 1.00 94.25 79 VAL A O 1
ATOM 579 N N . TYR A 1 80 ? 11.885 -9.025 -17.055 1.00 95.25 80 TYR A N 1
ATOM 580 C CA . TYR A 1 80 ? 11.230 -10.095 -16.320 1.00 95.25 80 TYR A CA 1
ATOM 581 C C . TYR A 1 80 ? 11.859 -10.291 -14.947 1.00 95.25 80 TYR A C 1
ATOM 583 O O . TYR A 1 80 ? 13.050 -10.065 -14.733 1.00 95.25 80 TYR A O 1
ATOM 591 N N . ARG A 1 81 ? 11.039 -10.735 -14.001 1.00 97.00 81 ARG A N 1
ATOM 592 C CA . ARG A 1 81 ? 11.458 -11.177 -12.678 1.00 97.00 81 ARG A CA 1
ATOM 593 C C . ARG A 1 81 ? 10.648 -12.398 -12.279 1.00 97.00 81 ARG A C 1
ATOM 595 O O . ARG A 1 81 ? 9.439 -12.445 -12.495 1.00 97.00 81 ARG A O 1
ATOM 602 N N . ALA A 1 82 ? 11.299 -13.372 -11.669 1.00 97.50 82 ALA A N 1
ATOM 603 C CA . ALA A 1 82 ? 10.642 -14.505 -11.035 1.00 97.50 82 ALA A CA 1
ATOM 604 C C . ALA A 1 82 ? 11.291 -14.750 -9.679 1.00 97.50 82 ALA A C 1
ATOM 606 O O . ALA A 1 82 ? 12.513 -14.681 -9.552 1.00 97.50 82 ALA A O 1
ATOM 607 N N . GLY A 1 83 ? 10.485 -15.001 -8.655 1.00 97.00 83 GLY A N 1
ATOM 608 C CA . GLY A 1 83 ? 10.994 -15.153 -7.305 1.00 97.00 83 GLY A CA 1
ATOM 609 C C . GLY A 1 83 ? 10.096 -15.962 -6.394 1.00 97.00 83 GLY A C 1
ATOM 610 O O . GLY A 1 83 ? 8.910 -16.181 -6.656 1.00 97.00 83 GLY A O 1
ATOM 611 N N . VAL A 1 84 ? 10.709 -16.393 -5.302 1.00 96.62 84 VAL A N 1
ATOM 612 C CA . VAL A 1 84 ? 10.073 -17.108 -4.207 1.00 96.62 84 VAL A CA 1
ATOM 613 C C . VAL A 1 84 ? 10.360 -16.384 -2.901 1.00 96.62 84 VAL A C 1
ATOM 615 O O . VAL A 1 84 ? 11.470 -15.911 -2.681 1.00 96.62 84 VAL A O 1
ATOM 618 N N . GLY A 1 85 ? 9.356 -16.302 -2.041 1.00 93.56 85 GLY A N 1
ATOM 619 C CA . GLY A 1 85 ? 9.438 -15.673 -0.732 1.00 93.56 85 GLY A CA 1
ATOM 620 C C . GLY A 1 85 ? 8.961 -16.625 0.345 1.00 93.56 85 GLY A C 1
ATOM 621 O O . GLY A 1 85 ? 7.949 -17.294 0.168 1.00 93.56 85 GLY A O 1
ATOM 622 N N . VAL A 1 86 ? 9.655 -16.700 1.472 1.00 91.00 86 VAL A N 1
ATOM 623 C CA . VAL A 1 86 ? 9.218 -17.478 2.630 1.00 91.00 86 VAL A CA 1
ATOM 624 C C . VAL A 1 86 ? 8.878 -16.520 3.758 1.00 91.00 86 VAL A C 1
ATOM 626 O O . VAL A 1 86 ? 9.719 -15.737 4.195 1.00 91.00 86 VAL A O 1
ATOM 629 N N . ARG A 1 87 ? 7.642 -16.604 4.248 1.00 81.75 87 ARG A N 1
ATOM 630 C CA . ARG A 1 87 ? 7.169 -15.873 5.424 1.00 81.75 87 ARG A CA 1
ATOM 631 C C . ARG A 1 87 ? 7.160 -16.812 6.617 1.00 81.75 87 ARG A C 1
ATOM 633 O O . ARG A 1 87 ? 6.500 -17.850 6.585 1.00 81.75 87 ARG A O 1
ATOM 640 N N . ARG A 1 88 ? 7.902 -16.472 7.668 1.00 69.56 88 ARG A N 1
ATOM 641 C CA . ARG A 1 88 ? 7.894 -17.214 8.934 1.00 69.56 88 ARG A CA 1
ATOM 642 C C . ARG A 1 88 ? 7.322 -16.300 10.011 1.00 69.56 88 ARG A C 1
ATOM 644 O O . ARG A 1 88 ? 7.924 -15.291 10.345 1.00 69.56 88 ARG A O 1
ATOM 651 N N . HIS A 1 89 ? 6.139 -16.653 10.508 1.00 60.38 89 HIS A N 1
ATOM 652 C CA . HIS A 1 89 ? 5.406 -15.881 11.518 1.00 60.38 89 HIS A CA 1
ATOM 653 C C . HIS A 1 89 ? 5.590 -16.439 12.945 1.00 60.38 89 HIS A C 1
ATOM 655 O O . HIS A 1 89 ? 5.198 -15.794 13.906 1.00 60.38 89 HIS A O 1
ATOM 661 N N . GLU A 1 90 ? 6.173 -17.634 13.106 1.00 54.50 90 GLU A N 1
ATOM 662 C CA . GLU A 1 90 ? 6.016 -18.418 14.347 1.00 54.50 90 GLU A CA 1
ATOM 663 C C . GLU A 1 90 ? 7.280 -18.645 15.189 1.00 54.50 90 GLU A C 1
ATOM 665 O O . GLU A 1 90 ? 7.147 -19.123 16.307 1.00 54.50 90 GLU A O 1
ATOM 670 N N . LEU A 1 91 ? 8.493 -18.328 14.714 1.00 48.84 91 LEU A N 1
ATOM 671 C CA . LEU A 1 91 ? 9.719 -18.704 15.450 1.00 48.84 91 LEU A CA 1
ATOM 672 C C . LEU A 1 91 ? 10.452 -17.558 16.161 1.00 48.84 91 LEU A C 1
ATOM 674 O O . LEU A 1 91 ? 11.158 -17.822 17.127 1.00 48.84 91 LEU A O 1
ATOM 678 N N . VAL A 1 92 ? 10.326 -16.313 15.697 1.00 52.19 92 VAL A N 1
ATOM 679 C CA . VAL A 1 92 ? 11.006 -15.143 16.278 1.00 52.19 92 VAL A CA 1
ATOM 680 C C . VAL A 1 92 ? 10.116 -13.925 16.038 1.00 52.19 92 VAL A C 1
ATOM 682 O O . VAL A 1 92 ? 9.703 -13.689 14.905 1.00 52.19 92 VAL A O 1
ATOM 685 N N . ALA A 1 93 ? 9.785 -13.180 17.092 1.00 61.72 93 ALA A N 1
ATOM 686 C CA . ALA A 1 93 ? 9.170 -11.862 16.963 1.00 61.72 93 ALA A CA 1
ATOM 687 C C . ALA A 1 93 ? 10.284 -10.820 16.741 1.00 61.72 93 ALA A C 1
ATOM 689 O O . ALA A 1 93 ? 11.264 -10.863 17.491 1.00 61.72 93 ALA A O 1
ATOM 690 N N . PRO A 1 94 ? 10.169 -9.893 15.768 1.00 65.19 94 PRO A N 1
ATOM 691 C CA . PRO A 1 94 ? 9.085 -9.681 14.794 1.00 65.19 94 PRO A CA 1
ATOM 692 C C . PRO A 1 94 ? 9.154 -10.600 13.553 1.00 65.19 94 PRO A C 1
ATOM 694 O O . PRO A 1 94 ? 10.207 -11.169 13.257 1.00 65.19 94 PRO A O 1
ATOM 697 N N . PRO A 1 95 ? 8.051 -10.735 12.785 1.00 70.69 95 PRO A N 1
ATOM 698 C CA . PRO A 1 95 ? 8.037 -11.565 11.586 1.00 70.69 95 PRO A CA 1
ATOM 699 C C . PRO A 1 95 ? 9.023 -11.041 10.537 1.00 70.69 95 PRO A C 1
ATOM 701 O O . PRO A 1 95 ? 9.128 -9.837 10.284 1.00 70.69 95 PRO A O 1
ATOM 704 N N . PHE A 1 96 ? 9.704 -11.972 9.874 1.00 78.56 96 PHE A N 1
ATOM 705 C CA . PHE A 1 96 ? 10.590 -11.672 8.759 1.00 78.56 96 PHE A CA 1
ATOM 706 C C . PHE A 1 96 ? 10.195 -12.466 7.515 1.00 78.56 96 PHE A C 1
ATOM 708 O O . PHE A 1 96 ? 9.617 -13.560 7.582 1.00 78.56 96 PHE A O 1
ATOM 715 N N . THR A 1 97 ? 10.518 -11.906 6.356 1.00 85.31 97 THR A N 1
ATOM 716 C CA . THR A 1 97 ? 10.359 -12.565 5.064 1.00 85.31 97 THR A CA 1
ATOM 717 C C . THR A 1 97 ? 11.697 -12.606 4.348 1.00 85.31 97 THR A C 1
ATOM 719 O O . THR A 1 97 ? 12.401 -11.600 4.272 1.00 85.31 97 THR A O 1
ATOM 722 N N . VAL A 1 98 ? 12.053 -13.782 3.838 1.00 90.88 98 VAL A N 1
ATOM 723 C CA . VAL A 1 98 ? 13.235 -13.967 2.990 1.00 90.88 98 VAL A CA 1
ATOM 724 C C . VAL A 1 98 ? 12.757 -14.220 1.576 1.00 90.88 98 VAL A C 1
ATOM 726 O O . VAL A 1 98 ? 11.973 -15.141 1.359 1.00 90.88 98 VAL A O 1
ATOM 729 N N . ASP A 1 99 ? 13.246 -13.437 0.625 1.00 93.50 99 ASP A N 1
ATOM 730 C CA . ASP A 1 99 ? 12.893 -13.542 -0.784 1.00 93.50 99 ASP A CA 1
ATOM 731 C C . ASP A 1 99 ? 14.143 -13.804 -1.624 1.00 93.50 99 ASP A C 1
ATOM 733 O O . ASP A 1 99 ? 15.166 -13.146 -1.452 1.00 93.50 99 ASP A O 1
ATOM 737 N N . ALA A 1 100 ? 14.055 -14.740 -2.562 1.00 96.62 100 ALA A N 1
ATOM 738 C CA . ALA A 1 100 ? 15.060 -14.974 -3.589 1.00 96.62 100 ALA A CA 1
ATOM 739 C C . ALA A 1 100 ? 14.418 -14.773 -4.963 1.00 96.62 100 ALA A C 1
ATOM 741 O O . ALA A 1 100 ? 13.339 -15.304 -5.233 1.00 96.62 100 ALA A O 1
ATOM 742 N N . SER A 1 101 ? 15.061 -14.010 -5.843 1.00 97.00 101 SER A N 1
ATOM 743 C CA . SER A 1 101 ? 14.538 -13.754 -7.186 1.00 97.00 101 SER A CA 1
ATOM 744 C C . SER A 1 101 ? 15.632 -13.663 -8.238 1.00 97.00 101 SER A C 1
ATOM 746 O O . SER A 1 101 ? 16.760 -13.277 -7.948 1.00 97.00 101 SER A O 1
ATOM 748 N N . LEU A 1 102 ? 15.268 -14.010 -9.466 1.00 97.12 102 LEU A N 1
ATOM 749 C CA . LEU A 1 102 ? 16.044 -13.753 -10.668 1.00 97.12 102 LEU A CA 1
ATOM 750 C C . LEU A 1 102 ? 15.350 -12.637 -11.443 1.00 97.12 102 LEU A C 1
ATOM 752 O O . LEU A 1 102 ? 14.140 -12.708 -11.670 1.00 97.12 102 LEU A O 1
ATOM 756 N N . ALA A 1 103 ? 16.100 -11.614 -11.830 1.00 95.50 103 ALA A N 1
ATOM 757 C CA . ALA A 1 103 ? 15.622 -10.499 -12.633 1.00 95.50 103 ALA A CA 1
ATOM 758 C C . ALA A 1 103 ? 16.505 -10.345 -13.867 1.00 95.50 103 ALA A C 1
ATOM 760 O O . ALA A 1 103 ? 17.718 -10.486 -13.776 1.00 95.50 103 ALA A O 1
ATOM 761 N N . GLY A 1 104 ? 15.916 -10.051 -15.016 1.00 92.31 104 GLY A N 1
ATOM 762 C CA . GLY A 1 104 ? 16.683 -9.859 -16.235 1.00 92.31 104 GLY A CA 1
ATOM 763 C C . GLY A 1 104 ? 15.937 -9.055 -17.280 1.00 92.31 104 GLY A C 1
ATOM 764 O O . GLY A 1 104 ? 14.765 -8.705 -17.113 1.00 92.31 104 GLY A O 1
ATOM 765 N N . ALA A 1 105 ? 16.640 -8.765 -18.367 1.00 90.94 105 ALA A N 1
ATOM 766 C CA . ALA A 1 105 ? 16.075 -8.101 -19.530 1.00 90.94 105 ALA A CA 1
ATOM 767 C C . ALA A 1 105 ? 16.558 -8.764 -20.819 1.00 90.94 105 ALA A C 1
ATOM 769 O O . ALA A 1 105 ? 17.635 -9.358 -20.873 1.00 90.94 105 ALA A O 1
ATOM 770 N N . THR A 1 106 ? 15.735 -8.682 -21.857 1.00 90.00 106 THR A N 1
ATOM 771 C CA . THR A 1 106 ? 16.065 -9.180 -23.191 1.00 90.00 106 THR A CA 1
ATOM 772 C C . THR A 1 106 ? 15.483 -8.274 -24.264 1.00 90.00 106 THR A C 1
ATOM 774 O O . THR A 1 106 ? 14.480 -7.596 -24.032 1.00 90.00 106 THR A O 1
ATOM 777 N N . ARG A 1 107 ? 16.083 -8.245 -25.457 1.00 87.75 107 ARG A N 1
ATOM 778 C CA . ARG A 1 107 ? 15.541 -7.454 -26.570 1.00 87.75 107 ARG A CA 1
ATOM 779 C C . ARG A 1 107 ? 14.155 -7.947 -26.956 1.00 87.75 107 ARG A C 1
ATOM 781 O O . ARG A 1 107 ? 13.945 -9.137 -27.170 1.00 87.75 107 ARG A O 1
ATOM 788 N N . ALA A 1 108 ? 13.233 -7.013 -27.158 1.00 88.81 108 ALA A N 1
ATOM 789 C CA . ALA A 1 108 ? 11.880 -7.334 -27.593 1.00 88.81 108 ALA A CA 1
ATOM 790 C C . ALA A 1 108 ? 11.828 -7.994 -28.980 1.00 88.81 108 ALA A C 1
ATOM 792 O O . ALA A 1 108 ? 10.939 -8.799 -29.237 1.00 88.81 108 ALA A O 1
ATOM 793 N N . ALA A 1 109 ? 12.772 -7.666 -29.868 1.00 84.88 109 ALA A N 1
ATOM 794 C CA . ALA A 1 109 ? 12.825 -8.223 -31.219 1.00 84.88 109 ALA A CA 1
ATOM 795 C C . ALA A 1 109 ? 13.245 -9.707 -31.259 1.00 84.88 109 ALA A C 1
ATOM 797 O O . ALA A 1 109 ? 12.935 -10.403 -32.222 1.00 84.88 109 ALA A O 1
ATOM 798 N N . ALA A 1 110 ? 13.956 -10.189 -30.234 1.00 83.81 110 ALA A N 1
ATOM 799 C CA . ALA A 1 110 ? 14.456 -11.562 -30.147 1.00 83.81 110 ALA A CA 1
ATOM 800 C C . ALA A 1 110 ? 14.547 -12.010 -28.673 1.00 83.81 110 ALA A C 1
ATOM 802 O O . ALA A 1 110 ? 15.649 -12.198 -28.149 1.00 83.81 110 ALA A O 1
ATOM 803 N N . PRO A 1 111 ? 13.404 -12.141 -27.976 1.00 82.56 111 PRO A N 1
ATOM 804 C CA . PRO A 1 111 ? 13.396 -12.388 -26.544 1.00 82.56 111 PRO A CA 1
ATOM 805 C C . PRO A 1 111 ? 13.954 -13.779 -26.230 1.00 82.56 111 PRO A C 1
ATOM 807 O O . PRO A 1 111 ? 13.590 -14.763 -26.871 1.00 82.56 111 PRO A O 1
ATOM 810 N N . PHE A 1 112 ? 14.823 -13.857 -25.219 1.00 80.50 112 PHE A N 1
ATOM 811 C CA . PHE A 1 112 ? 15.430 -15.101 -24.717 1.00 80.50 112 PHE A CA 1
ATOM 812 C C . PHE A 1 112 ? 16.346 -15.839 -25.714 1.00 80.50 112 PHE A C 1
ATOM 814 O O . PHE A 1 112 ? 16.715 -16.989 -25.475 1.00 80.50 112 PHE A O 1
ATOM 821 N N . VAL A 1 113 ? 16.755 -15.189 -26.810 1.00 78.50 113 VAL A N 1
ATOM 822 C CA . VAL A 1 113 ? 17.698 -15.761 -27.782 1.00 78.50 113 VAL A CA 1
ATOM 823 C C . VAL A 1 113 ? 19.138 -15.472 -27.352 1.00 78.50 113 VAL A C 1
ATOM 825 O O . VAL A 1 113 ? 19.541 -14.315 -27.196 1.00 78.50 113 VAL A O 1
ATOM 828 N N . SER A 1 114 ? 19.945 -16.522 -27.189 1.00 65.56 114 SER A N 1
ATOM 829 C CA . SER A 1 114 ? 21.378 -16.394 -26.914 1.00 65.56 114 SER A CA 1
ATOM 830 C C . SER A 1 114 ? 22.115 -15.816 -28.132 1.00 65.56 114 SER A C 1
ATOM 832 O O . SER A 1 114 ? 21.942 -16.269 -29.259 1.00 65.56 114 SER A O 1
ATOM 834 N N . GLY A 1 115 ? 22.929 -14.777 -27.914 1.00 65.00 115 GLY A N 1
ATOM 835 C CA . GLY A 1 115 ? 23.717 -14.115 -28.966 1.00 65.00 115 GLY A CA 1
ATOM 836 C C . GLY A 1 115 ? 23.049 -12.910 -29.641 1.00 65.00 115 GLY A C 1
ATOM 837 O O . GLY A 1 115 ? 23.706 -12.204 -30.400 1.00 65.00 115 GLY A O 1
ATOM 838 N N . ALA A 1 116 ? 21.784 -12.606 -29.329 1.00 64.06 116 ALA A N 1
ATOM 839 C CA . ALA A 1 116 ? 21.068 -11.441 -29.857 1.00 64.06 116 ALA A CA 1
ATOM 840 C C . ALA A 1 116 ? 21.276 -10.163 -29.013 1.00 64.06 116 ALA A C 1
ATOM 842 O O . ALA A 1 116 ? 20.330 -9.401 -28.803 1.00 64.06 116 ALA A O 1
ATOM 843 N N . GLY A 1 117 ? 22.510 -9.903 -28.561 1.00 66.38 117 GLY A N 1
ATOM 844 C CA . GLY A 1 117 ? 22.892 -8.753 -27.724 1.00 66.38 117 GLY A CA 1
ATOM 845 C C . GLY A 1 117 ? 23.055 -9.067 -26.234 1.00 66.38 117 GLY A C 1
ATOM 846 O O . GLY A 1 117 ? 23.038 -10.230 -25.829 1.00 66.38 117 GLY A O 1
ATOM 847 N N . ASP A 1 118 ? 23.218 -8.013 -25.431 1.00 73.31 118 ASP A N 1
ATOM 848 C CA . ASP A 1 118 ? 23.392 -8.114 -23.981 1.00 73.31 118 ASP A CA 1
ATOM 849 C C . ASP A 1 118 ? 22.049 -8.403 -23.296 1.00 73.31 118 ASP A C 1
ATOM 851 O O . ASP A 1 118 ? 21.111 -7.611 -23.380 1.00 73.31 118 ASP A O 1
ATOM 855 N N . ASN A 1 119 ? 21.961 -9.545 -22.611 1.00 82.88 119 ASN A N 1
ATOM 856 C CA . ASN A 1 119 ? 20.805 -9.936 -21.803 1.00 82.88 119 ASN A CA 1
ATOM 857 C C . ASN A 1 119 ? 21.246 -10.000 -20.332 1.00 82.88 119 ASN A C 1
ATOM 859 O O . ASN A 1 119 ? 21.766 -11.038 -19.907 1.00 82.88 119 ASN A O 1
ATOM 863 N N . PRO A 1 120 ? 21.122 -8.908 -19.557 1.00 86.06 120 PRO A N 1
ATOM 864 C CA . PRO A 1 120 ? 21.526 -8.920 -18.159 1.00 86.06 120 PRO A CA 1
ATOM 865 C C . PRO A 1 120 ? 20.633 -9.871 -17.357 1.00 86.06 120 PRO A C 1
ATOM 867 O O . PRO A 1 120 ? 19.418 -9.932 -17.569 1.00 86.06 120 PRO A O 1
ATOM 870 N N . LEU A 1 121 ? 21.248 -10.593 -16.422 1.00 91.19 121 LEU A N 1
ATOM 871 C CA . LEU A 1 121 ? 20.575 -11.461 -15.463 1.00 91.19 121 LEU A CA 1
ATOM 872 C C . LEU A 1 121 ? 21.194 -11.244 -14.082 1.00 91.19 121 LEU A C 1
ATOM 874 O O . LEU A 1 121 ? 22.405 -11.361 -13.907 1.00 91.19 121 LEU A O 1
ATOM 878 N N . GLU A 1 122 ? 20.350 -10.958 -13.102 1.00 94.69 122 GLU A N 1
ATOM 879 C CA . GLU A 1 122 ? 20.716 -10.681 -11.721 1.00 94.69 122 GLU A CA 1
ATOM 880 C C . GLU A 1 122 ? 20.000 -11.652 -10.784 1.00 94.69 122 GLU A C 1
ATOM 882 O O . GLU A 1 122 ? 18.809 -11.932 -10.941 1.00 94.69 122 GLU A O 1
ATOM 887 N N . ALA A 1 123 ? 20.726 -12.138 -9.779 1.00 96.44 123 ALA A N 1
ATOM 888 C CA . ALA A 1 123 ? 20.165 -12.889 -8.666 1.00 96.44 123 ALA A CA 1
ATOM 889 C C . ALA A 1 123 ? 20.113 -11.991 -7.429 1.00 96.44 123 ALA A C 1
ATOM 891 O O . ALA A 1 123 ? 21.125 -11.433 -7.010 1.00 96.44 123 ALA A O 1
ATOM 892 N N . LEU A 1 124 ? 18.926 -11.860 -6.845 1.00 95.56 124 LEU A N 1
ATOM 893 C CA . LEU A 1 124 ? 18.661 -11.003 -5.698 1.00 95.56 124 LEU A CA 1
ATOM 894 C C . LEU A 1 124 ? 18.200 -11.858 -4.522 1.00 95.56 124 LEU A C 1
ATOM 896 O O . LEU A 1 124 ? 17.271 -12.655 -4.657 1.00 95.56 124 LEU A O 1
ATOM 900 N N . LEU A 1 125 ? 18.814 -11.637 -3.363 1.00 95.81 125 LEU A N 1
ATOM 901 C CA . LEU A 1 125 ? 18.361 -12.144 -2.073 1.00 95.81 125 LEU A CA 1
ATOM 902 C C . LEU A 1 125 ? 17.940 -10.947 -1.222 1.00 95.81 125 LEU A C 1
ATOM 904 O O . LEU A 1 125 ? 18.663 -9.957 -1.133 1.00 95.81 125 LEU A O 1
ATOM 908 N N . SER A 1 126 ? 16.758 -11.005 -0.628 1.00 92.62 126 SER A N 1
ATOM 909 C CA . SER A 1 126 ? 16.203 -9.930 0.190 1.00 92.62 126 SER A CA 1
ATOM 910 C C . SER A 1 126 ? 15.736 -10.476 1.530 1.00 92.62 126 SER A C 1
ATOM 912 O O . SER A 1 126 ? 15.127 -11.539 1.600 1.00 92.62 126 SER A O 1
ATOM 914 N N . LEU A 1 127 ? 16.013 -9.724 2.592 1.00 90.25 127 LEU A N 1
ATOM 915 C CA . LEU A 1 127 ? 15.449 -9.926 3.919 1.00 90.25 127 LEU A CA 1
ATOM 916 C C . LEU A 1 127 ? 14.606 -8.696 4.240 1.00 90.25 127 LEU A C 1
ATOM 918 O O . LEU A 1 127 ? 15.109 -7.573 4.221 1.00 90.25 127 LEU A O 1
ATOM 922 N N . ARG A 1 128 ? 13.326 -8.902 4.529 1.00 86.56 128 ARG A N 1
ATOM 923 C CA . ARG A 1 128 ? 12.432 -7.860 5.029 1.00 86.56 128 ARG A CA 1
ATOM 924 C C . ARG A 1 128 ? 12.037 -8.211 6.451 1.00 86.56 128 ARG A C 1
ATOM 926 O O . ARG A 1 128 ? 11.678 -9.348 6.741 1.00 86.56 128 ARG A O 1
ATOM 933 N N . HIS A 1 129 ? 12.107 -7.214 7.315 1.00 80.00 129 HIS A N 1
ATOM 934 C CA . HIS A 1 129 ? 11.832 -7.342 8.732 1.00 80.00 129 HIS A CA 1
ATOM 935 C C . HIS A 1 129 ? 10.912 -6.200 9.155 1.00 80.00 129 HIS A C 1
ATOM 937 O O . HIS A 1 129 ? 11.210 -5.035 8.879 1.00 80.00 129 HIS A O 1
ATOM 943 N N . ASP A 1 130 ? 9.796 -6.527 9.800 1.00 74.00 130 ASP A N 1
ATOM 944 C CA . ASP A 1 130 ? 8.820 -5.534 10.241 1.00 74.00 130 ASP A CA 1
ATOM 945 C C . ASP A 1 130 ? 9.220 -5.028 11.637 1.00 74.00 130 ASP A C 1
ATOM 947 O O . ASP A 1 130 ? 8.856 -5.612 12.652 1.00 74.00 130 ASP A O 1
ATOM 951 N N . LEU A 1 131 ? 10.019 -3.955 11.691 1.00 66.06 131 LEU A N 1
ATOM 952 C CA . LEU A 1 131 ? 10.578 -3.416 12.945 1.00 66.06 131 LEU A CA 1
ATOM 953 C C . LEU A 1 131 ? 9.522 -2.847 13.910 1.00 66.06 131 LEU A C 1
ATOM 955 O O . LEU A 1 131 ? 9.770 -2.777 15.107 1.00 66.06 131 LEU A O 1
ATOM 959 N N . LEU A 1 132 ? 8.350 -2.466 13.399 1.00 61.62 132 LEU A N 1
ATOM 960 C CA . LEU A 1 132 ? 7.222 -1.934 14.163 1.00 61.62 132 LEU A CA 1
ATOM 961 C C . LEU A 1 132 ? 5.982 -2.754 13.807 1.00 61.62 132 LEU A C 1
ATOM 963 O O . LEU A 1 132 ? 5.290 -2.477 12.825 1.00 61.62 132 LEU A O 1
ATOM 967 N N . HIS A 1 133 ? 5.716 -3.804 14.581 1.00 54.25 133 HIS A N 1
ATOM 968 C CA . HIS A 1 133 ? 4.475 -4.556 14.450 1.00 54.25 133 HIS A CA 1
ATOM 969 C C . HIS A 1 133 ? 3.375 -3.829 15.226 1.00 54.25 133 HIS A C 1
ATOM 971 O O . HIS A 1 133 ? 3.084 -4.186 16.361 1.00 54.25 133 HIS A O 1
ATOM 977 N N . VAL A 1 134 ? 2.771 -2.799 14.626 1.00 55.09 134 VAL A N 1
ATOM 978 C CA . VAL A 1 134 ? 1.523 -2.238 15.159 1.00 55.09 134 VAL A CA 1
ATOM 979 C C . VAL A 1 134 ? 0.432 -3.271 14.869 1.00 55.09 134 VAL A C 1
ATOM 981 O O . VAL A 1 134 ? 0.117 -3.494 13.689 1.00 55.09 134 VAL A O 1
ATOM 984 N N . PRO A 1 135 ? -0.114 -3.969 15.881 1.00 49.38 135 PRO A N 1
ATOM 985 C CA . PRO A 1 135 ? -1.173 -4.932 15.647 1.00 49.38 135 PRO A CA 1
ATOM 986 C C . PRO A 1 135 ? -2.320 -4.195 14.961 1.00 49.38 135 PRO A C 1
ATOM 988 O O . PRO A 1 135 ? -2.842 -3.204 15.464 1.00 49.38 135 PRO A O 1
ATOM 991 N N . ARG A 1 136 ? -2.702 -4.651 13.763 1.00 43.38 136 ARG A N 1
ATOM 992 C CA . ARG A 1 136 ? -3.865 -4.097 13.070 1.00 43.38 136 ARG A CA 1
ATOM 993 C C . ARG A 1 136 ? -5.090 -4.383 13.930 1.00 43.38 136 ARG A C 1
ATOM 995 O O . ARG A 1 136 ? -5.648 -5.478 13.840 1.00 43.38 136 ARG A O 1
ATOM 1002 N N . ALA A 1 137 ? -5.521 -3.402 14.722 1.00 40.09 137 ALA A N 1
ATOM 1003 C CA . ALA A 1 137 ? -6.837 -3.402 15.330 1.00 40.09 137 ALA A CA 1
ATOM 1004 C C . ALA A 1 137 ? -7.835 -3.715 14.212 1.00 40.09 137 ALA A C 1
ATOM 1006 O O . ALA A 1 137 ? -7.887 -3.031 13.181 1.00 40.09 137 ALA A O 1
ATOM 1007 N N . ARG A 1 138 ? -8.555 -4.833 14.347 1.00 37.50 138 ARG A N 1
ATOM 1008 C CA . ARG A 1 138 ? -9.588 -5.234 13.394 1.00 37.50 138 ARG A CA 1
ATOM 1009 C C . ARG A 1 138 ? -10.594 -4.091 13.338 1.00 37.50 138 ARG A C 1
ATOM 1011 O O . ARG A 1 138 ? -11.438 -3.982 14.221 1.00 37.50 138 ARG A O 1
ATOM 1018 N N . ARG A 1 139 ? -10.506 -3.239 12.312 1.00 39.34 139 ARG A N 1
ATOM 1019 C CA . ARG A 1 139 ? -11.517 -2.216 12.041 1.00 39.34 139 ARG A CA 1
ATOM 1020 C C . ARG A 1 139 ? -12.855 -2.934 11.895 1.00 39.34 139 ARG A C 1
ATOM 1022 O O . ARG A 1 139 ? -13.123 -3.546 10.860 1.00 39.34 139 ARG A O 1
ATOM 1029 N N . ARG A 1 140 ? -13.685 -2.880 12.943 1.00 37.78 140 ARG A N 1
ATOM 1030 C CA . ARG A 1 140 ? -15.114 -3.171 12.833 1.00 37.78 140 ARG A CA 1
ATOM 1031 C C . ARG A 1 140 ? -15.670 -2.271 11.721 1.00 37.78 140 ARG A C 1
ATOM 1033 O O . ARG A 1 140 ? -15.214 -1.132 11.581 1.00 37.78 140 ARG A O 1
ATOM 1040 N N . PRO A 1 141 ? -16.608 -2.753 10.896 1.00 37.62 141 PRO A N 1
ATOM 1041 C CA . PRO A 1 141 ? -17.165 -1.947 9.824 1.00 37.62 141 PRO A CA 1
ATOM 1042 C C . PRO A 1 141 ? -17.973 -0.801 10.447 1.00 37.62 141 PRO A C 1
ATOM 1044 O O . PRO A 1 141 ? -19.129 -0.988 10.818 1.00 37.62 141 PRO A O 1
ATOM 1047 N N . ARG A 1 142 ? -17.374 0.390 10.590 1.00 39.16 142 ARG A N 1
ATOM 1048 C CA . ARG A 1 142 ? -18.131 1.591 10.958 1.00 39.16 142 ARG A CA 1
ATOM 1049 C C . ARG A 1 142 ? -19.101 1.898 9.817 1.00 39.16 142 ARG A C 1
ATOM 1051 O O . ARG A 1 142 ? -18.715 1.981 8.645 1.00 39.16 142 ARG A O 1
ATOM 1058 N N . ARG A 1 143 ? -20.387 1.978 10.169 1.00 40.78 143 ARG A N 1
ATOM 1059 C CA . ARG A 1 143 ? -21.488 2.323 9.269 1.00 40.78 143 ARG A CA 1
ATOM 1060 C C . ARG A 1 143 ? -21.160 3.645 8.578 1.00 40.78 143 ARG A C 1
ATOM 1062 O O . ARG A 1 143 ? -20.752 4.610 9.211 1.00 40.78 143 ARG A O 1
ATOM 1069 N N . ARG A 1 144 ? -21.317 3.668 7.255 1.00 42.62 144 ARG A N 1
ATOM 1070 C CA . ARG A 1 144 ? -21.132 4.868 6.437 1.00 42.62 144 ARG A CA 1
ATOM 1071 C C . ARG A 1 144 ? -22.145 5.928 6.869 1.00 42.62 144 ARG A C 1
ATOM 1073 O O . ARG A 1 144 ? -23.324 5.771 6.569 1.00 42.62 144 ARG A O 1
ATOM 1080 N N . HIS A 1 145 ? -21.686 7.020 7.468 1.00 40.38 145 HIS A N 1
ATOM 1081 C CA . HIS A 1 145 ? -22.380 8.297 7.348 1.00 40.38 145 HIS A CA 1
ATOM 1082 C C . HIS A 1 145 ? -21.708 9.127 6.258 1.00 40.38 145 HIS A C 1
ATOM 1084 O O . HIS A 1 145 ? -20.488 9.286 6.200 1.00 40.38 145 HIS A O 1
ATOM 1090 N N . ARG A 1 146 ? -22.533 9.538 5.294 1.00 43.09 146 ARG A N 1
ATOM 1091 C CA . ARG A 1 146 ? -22.148 10.368 4.158 1.00 43.09 146 ARG A CA 1
ATOM 1092 C C . ARG A 1 146 ? -21.906 11.785 4.677 1.00 43.09 146 ARG A C 1
ATOM 1094 O O . ARG A 1 146 ? -22.855 12.428 5.100 1.00 43.09 146 ARG A O 1
ATOM 1101 N N . ARG A 1 147 ? -20.687 12.301 4.542 1.00 40.31 147 ARG A N 1
ATOM 1102 C CA . ARG A 1 147 ? -20.463 13.744 4.373 1.00 40.31 147 ARG A CA 1
ATOM 1103 C C . ARG A 1 147 ? -19.608 13.989 3.121 1.00 40.31 147 ARG A C 1
ATOM 1105 O O . ARG A 1 147 ? -18.803 13.120 2.759 1.00 40.31 147 ARG A O 1
ATOM 1112 N N . PRO A 1 148 ? -19.854 15.085 2.383 1.00 40.22 148 PRO A N 1
ATOM 1113 C CA . PRO A 1 148 ? -19.298 15.292 1.053 1.00 40.22 148 PRO A CA 1
ATOM 1114 C C . PRO A 1 148 ? -17.827 15.711 1.152 1.00 40.22 148 PRO A C 1
ATOM 1116 O O . PRO A 1 148 ? -17.465 16.582 1.935 1.00 40.22 148 PRO A O 1
ATOM 1119 N N . ARG A 1 149 ? -16.963 15.074 0.356 1.00 41.19 149 ARG A N 1
ATOM 1120 C CA . ARG A 1 149 ? -15.531 15.390 0.286 1.00 41.19 149 ARG A CA 1
ATOM 1121 C C . ARG A 1 149 ? -15.285 16.452 -0.783 1.00 41.19 149 ARG A C 1
ATOM 1123 O O . ARG A 1 149 ? -15.443 16.159 -1.966 1.00 41.19 149 ARG A O 1
ATOM 1130 N N . LEU A 1 150 ? -14.831 17.634 -0.377 1.00 40.16 150 LEU A N 1
ATOM 1131 C CA . LEU A 1 150 ? -14.065 18.536 -1.239 1.00 40.16 150 LEU A CA 1
ATOM 1132 C C . LEU A 1 150 ? -12.588 18.101 -1.208 1.00 40.16 150 LEU A C 1
ATOM 1134 O O . LEU A 1 150 ? -12.031 17.959 -0.119 1.00 40.16 150 LEU A O 1
ATOM 1138 N N . PRO A 1 151 ? -11.934 17.843 -2.357 1.00 44.72 151 PRO A N 1
ATOM 1139 C CA . PRO A 1 151 ? -10.546 17.412 -2.378 1.00 44.72 151 PRO A CA 1
ATOM 1140 C C . PRO A 1 151 ? -9.613 18.612 -2.586 1.00 44.72 151 PRO A C 1
ATOM 1142 O O . PRO A 1 151 ? -9.402 19.048 -3.715 1.00 44.72 151 PRO A O 1
ATOM 1145 N N . CYS A 1 152 ? -8.981 19.097 -1.519 1.00 37.34 152 CYS A N 1
ATOM 1146 C CA . CYS A 1 152 ? -7.763 19.898 -1.645 1.00 37.34 152 CYS A CA 1
ATOM 1147 C C . CYS A 1 152 ? -6.551 18.976 -1.451 1.00 37.34 152 CYS A C 1
ATOM 1149 O O . CYS A 1 152 ? -6.204 18.589 -0.339 1.00 37.34 152 CYS A O 1
ATOM 1151 N N . LEU A 1 153 ? -5.914 18.591 -2.561 1.00 47.78 153 LEU A N 1
ATOM 1152 C CA . LEU A 1 153 ? -4.616 17.916 -2.564 1.00 47.78 153 LEU A CA 1
ATOM 1153 C C . LEU A 1 153 ? -3.538 18.913 -2.121 1.00 47.78 153 LEU A C 1
ATOM 1155 O O . LEU A 1 153 ? -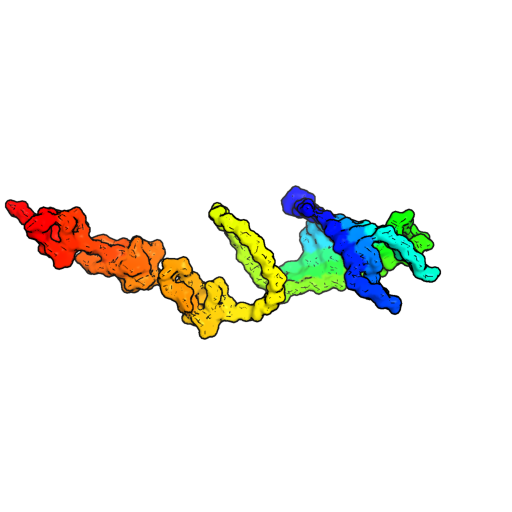3.159 19.778 -2.904 1.00 47.78 153 LEU A O 1
ATOM 1159 N N . HIS A 1 154 ? -2.994 18.764 -0.915 1.00 38.09 154 HIS A N 1
ATOM 1160 C CA . HIS A 1 154 ? -1.664 19.273 -0.565 1.00 38.09 154 HIS A CA 1
ATOM 1161 C C . HIS A 1 154 ? -0.843 18.122 0.015 1.00 38.09 154 HIS A C 1
ATOM 1163 O O . HIS A 1 154 ? -0.848 17.840 1.208 1.00 38.09 154 HIS A O 1
ATOM 1169 N N . ARG A 1 155 ? -0.132 17.418 -0.870 1.00 43.56 155 ARG A N 1
ATOM 1170 C CA . ARG A 1 155 ? 0.819 16.373 -0.494 1.00 43.56 155 ARG A CA 1
ATOM 1171 C C . ARG A 1 155 ? 2.178 17.027 -0.249 1.00 43.56 155 ARG A C 1
ATOM 1173 O O . ARG A 1 155 ? 2.979 17.159 -1.169 1.00 43.56 155 ARG A O 1
ATOM 1180 N N . ARG A 1 156 ? 2.448 17.427 0.994 1.00 38.94 156 ARG A N 1
ATOM 1181 C CA . ARG A 1 156 ? 3.820 17.524 1.507 1.00 38.94 156 ARG A CA 1
ATOM 1182 C C . ARG A 1 156 ? 3.997 16.394 2.506 1.00 38.94 156 ARG A C 1
ATOM 1184 O O . ARG A 1 156 ? 3.339 16.380 3.538 1.00 38.94 156 ARG A O 1
ATOM 1191 N N . ALA A 1 157 ? 4.857 15.436 2.171 1.00 42.78 157 ALA A N 1
ATOM 1192 C CA . ALA A 1 157 ? 5.354 14.469 3.135 1.00 42.78 157 ALA A CA 1
ATOM 1193 C C . ALA A 1 157 ? 6.210 15.236 4.152 1.00 42.78 157 ALA A C 1
ATOM 1195 O O . ALA A 1 157 ? 7.399 15.455 3.932 1.00 42.78 157 ALA A O 1
ATOM 1196 N N . ARG A 1 158 ? 5.582 15.718 5.228 1.00 39.69 158 ARG A N 1
ATOM 1197 C CA . ARG A 1 158 ? 6.300 15.945 6.475 1.00 39.69 158 ARG A CA 1
ATOM 1198 C C . ARG A 1 158 ? 6.508 14.564 7.078 1.00 39.69 158 ARG A C 1
ATOM 1200 O O . ARG A 1 158 ? 5.549 13.821 7.257 1.00 39.69 158 ARG A O 1
ATOM 1207 N N . VAL A 1 159 ? 7.763 14.219 7.337 1.00 43.28 159 VAL A N 1
ATOM 1208 C CA . VAL A 1 159 ? 8.072 13.278 8.410 1.00 43.28 159 VAL A CA 1
ATOM 1209 C C . VAL A 1 159 ? 7.500 13.947 9.654 1.00 43.28 159 VAL A C 1
ATOM 1211 O O . VAL A 1 159 ? 8.015 14.983 10.075 1.00 43.28 159 VAL A O 1
ATOM 1214 N N . LEU A 1 160 ? 6.346 13.470 10.120 1.00 44.75 160 LEU A N 1
ATOM 1215 C CA . LEU A 1 160 ? 5.838 13.863 11.425 1.00 44.75 160 LEU A CA 1
ATOM 1216 C C . LEU A 1 160 ? 6.873 13.347 12.439 1.00 44.75 160 LEU A C 1
ATOM 1218 O O . LEU A 1 160 ? 7.352 12.219 12.262 1.00 44.75 160 LEU A O 1
ATOM 1222 N N . PRO A 1 161 ? 7.298 14.159 13.423 1.00 50.81 161 PRO A N 1
ATOM 1223 C CA . PRO A 1 161 ? 8.034 13.624 14.567 1.00 50.81 161 PRO A CA 1
ATOM 1224 C C . PRO A 1 161 ? 7.233 12.455 15.174 1.00 50.81 161 PRO A C 1
ATOM 1226 O O . PRO A 1 161 ? 6.031 12.368 14.902 1.00 50.81 161 PRO A O 1
ATOM 1229 N N . PRO A 1 162 ? 7.859 11.531 15.932 1.00 53.69 162 PRO A N 1
ATOM 1230 C CA . PRO A 1 162 ? 7.077 10.609 16.755 1.00 53.69 162 PRO A CA 1
ATOM 1231 C C . PRO A 1 162 ? 6.043 11.459 17.499 1.00 53.69 162 PRO A C 1
ATOM 1233 O O . PRO A 1 162 ? 6.413 12.454 18.120 1.00 53.69 162 PRO A O 1
ATOM 1236 N N . HIS A 1 163 ? 4.762 11.183 17.262 1.00 63.38 163 HIS A N 1
ATOM 1237 C CA . HIS A 1 163 ? 3.696 11.863 17.978 1.00 63.38 163 HIS A CA 1
ATOM 1238 C C . HIS A 1 163 ? 3.877 11.384 19.420 1.00 63.38 163 HIS A C 1
ATOM 1240 O O . HIS A 1 163 ? 3.721 10.195 19.685 1.00 63.38 163 HIS A O 1
ATOM 1246 N N . ASP A 1 164 ? 4.399 12.251 20.289 1.00 83.88 164 ASP A N 1
ATOM 1247 C CA . ASP A 1 164 ? 4.470 11.995 21.729 1.00 83.88 164 ASP A CA 1
ATOM 1248 C C . ASP A 1 164 ? 3.053 12.195 22.274 1.00 83.88 164 ASP A C 1
ATOM 1250 O O . ASP A 1 164 ? 2.774 13.200 22.913 1.00 83.88 164 ASP A O 1
ATOM 1254 N N . ASP A 1 165 ? 2.167 11.275 21.925 1.00 86.38 165 ASP A N 1
ATOM 1255 C CA . ASP A 1 165 ? 0.727 11.253 22.182 1.00 86.38 165 ASP A CA 1
ATOM 1256 C C . ASP A 1 165 ? 0.403 9.764 22.335 1.00 86.38 165 ASP A C 1
ATOM 1258 O O . ASP A 1 165 ? 0.601 8.973 21.405 1.00 86.38 165 ASP A O 1
ATOM 1262 N N . LEU A 1 166 ? 0.181 9.350 23.578 1.00 89.94 166 LEU A N 1
ATOM 1263 C CA . LEU A 1 166 ? 0.205 7.949 23.989 1.00 89.94 166 LEU A CA 1
ATOM 1264 C C . LEU A 1 166 ? -1.163 7.272 23.807 1.00 89.94 166 LEU A C 1
ATOM 1266 O O . LEU A 1 166 ? -1.198 6.051 23.610 1.00 89.94 166 LEU A O 1
ATOM 1270 N N . ASP A 1 167 ? -2.251 8.030 23.808 1.00 87.31 167 ASP A N 1
ATOM 1271 C CA . ASP A 1 167 ? -3.622 7.554 23.625 1.00 87.31 167 ASP A CA 1
ATOM 1272 C C . ASP A 1 167 ? -4.277 7.995 22.300 1.00 87.31 167 ASP A C 1
ATOM 1274 O O . ASP A 1 167 ? -5.363 7.501 21.977 1.00 87.31 167 ASP A O 1
ATOM 1278 N N . ASP A 1 168 ? -3.551 8.740 21.460 1.00 88.00 168 ASP A N 1
ATOM 1279 C CA . ASP A 1 168 ? -3.929 9.173 20.109 1.00 88.00 168 ASP A CA 1
ATOM 1280 C C . ASP A 1 168 ? -5.169 10.103 20.090 1.00 88.00 168 ASP A C 1
ATOM 1282 O O . ASP A 1 168 ? -5.956 10.055 19.129 1.00 88.00 168 ASP A O 1
ATOM 1286 N N . ASP A 1 169 ? -5.356 10.944 21.113 1.00 84.75 169 ASP A N 1
ATOM 1287 C CA . ASP A 1 169 ? -6.467 11.909 21.195 1.00 84.75 169 ASP A CA 1
ATOM 1288 C C . ASP A 1 169 ? -6.169 13.267 20.522 1.00 84.75 169 ASP A C 1
ATOM 1290 O O . ASP A 1 169 ? -7.069 14.042 20.203 1.00 84.75 169 ASP A O 1
ATOM 1294 N N . GLY A 1 170 ? -4.909 13.511 20.149 1.00 86.19 170 GLY A N 1
ATOM 1295 C CA . GLY A 1 170 ? -4.484 14.731 19.464 1.00 86.19 170 GLY A CA 1
ATOM 1296 C C . GLY A 1 170 ? -3.898 15.802 20.383 1.00 86.19 170 GLY A C 1
ATOM 1297 O O . GLY A 1 170 ? -3.378 16.806 19.868 1.00 86.19 170 GLY A O 1
ATOM 1298 N N . VAL A 1 171 ? -3.894 15.573 21.694 1.00 85.81 171 VAL A N 1
ATOM 1299 C CA . VAL A 1 171 ? -3.094 16.297 22.676 1.00 85.81 171 VAL A CA 1
ATOM 1300 C C . VAL A 1 171 ? -1.755 15.567 22.835 1.00 85.81 171 VAL A C 1
ATOM 1302 O O . VAL A 1 171 ? -1.625 14.357 22.719 1.00 85.81 171 VAL A O 1
ATOM 1305 N N . VAL A 1 172 ? -0.663 16.319 22.978 1.00 90.00 172 VAL A N 1
ATOM 1306 C CA . VAL A 1 172 ? 0.652 15.697 23.207 1.00 90.00 172 VAL A CA 1
ATOM 1307 C C . VAL A 1 172 ? 0.818 15.404 24.691 1.00 90.00 172 VAL A C 1
ATOM 1309 O O . VAL A 1 172 ? 0.492 16.264 25.496 1.00 90.00 172 VAL A O 1
ATOM 1312 N N . ASN A 1 173 ? 1.484 14.309 25.061 1.00 87.44 173 ASN A N 1
ATOM 1313 C CA . ASN A 1 173 ? 1.745 13.870 26.443 1.00 87.44 173 ASN A CA 1
ATOM 1314 C C . ASN A 1 173 ? 2.255 14.976 27.393 1.00 87.44 173 ASN A C 1
ATOM 1316 O O . ASN A 1 173 ? 2.123 14.884 28.607 1.00 87.44 173 ASN A O 1
ATOM 1320 N N . ALA A 1 174 ? 2.943 15.997 26.867 1.00 88.38 174 ALA A N 1
ATOM 1321 C CA . ALA A 1 174 ? 3.463 17.122 27.654 1.00 88.38 174 ALA A CA 1
ATOM 1322 C C . ALA A 1 174 ? 2.417 18.213 27.962 1.00 88.38 174 ALA A C 1
ATOM 1324 O O . ALA A 1 174 ? 2.686 19.110 28.761 1.00 88.38 174 ALA A O 1
ATOM 1325 N N . SER A 1 175 ? 1.289 18.200 27.262 1.00 89.12 175 SER A N 1
ATOM 1326 C CA . SER A 1 175 ? 0.159 19.132 27.363 1.00 89.12 175 SER A CA 1
ATOM 1327 C C . SER A 1 175 ? -1.158 18.420 27.675 1.00 89.12 175 SER A C 1
ATOM 1329 O O . SER A 1 175 ? -2.180 19.087 27.726 1.00 89.12 175 SER A O 1
ATOM 1331 N N . ASP A 1 176 ? -1.092 17.113 27.894 1.00 90.75 176 ASP A N 1
ATOM 1332 C CA . ASP A 1 176 ? -2.199 16.217 28.172 1.00 90.75 176 ASP A CA 1
ATOM 1333 C C . ASP A 1 176 ? -2.226 15.901 29.674 1.00 90.75 176 ASP A C 1
ATOM 1335 O O . ASP A 1 176 ? -1.219 15.469 30.258 1.00 90.75 176 ASP A O 1
ATOM 1339 N N . ALA A 1 177 ? -3.352 16.192 30.321 1.00 92.69 177 ALA A N 1
ATOM 1340 C CA . ALA A 1 177 ? -3.541 15.937 31.740 1.00 92.69 177 ALA A CA 1
ATOM 1341 C C . ALA A 1 177 ? -3.739 14.440 32.051 1.00 92.69 177 ALA A C 1
ATOM 1343 O O . ALA A 1 177 ? -3.416 14.006 33.166 1.00 92.69 177 ALA A O 1
ATOM 1344 N N . CYS A 1 178 ? -4.174 13.647 31.071 1.00 91.75 178 CYS A N 1
ATOM 1345 C CA . CYS A 1 178 ? -4.463 12.226 31.163 1.00 91.75 178 CYS A CA 1
ATOM 1346 C C . CYS A 1 178 ? -3.816 11.417 30.028 1.00 91.75 178 CYS A C 1
ATOM 1348 O O . CYS A 1 178 ? -4.474 10.566 29.459 1.00 91.75 178 CYS A O 1
ATOM 1350 N N . ALA A 1 179 ? -2.499 11.546 29.835 1.00 90.62 179 ALA A N 1
ATOM 1351 C CA . ALA A 1 179 ? -1.736 10.933 28.732 1.00 90.62 179 ALA A CA 1
ATOM 1352 C C . ALA A 1 179 ? -1.957 9.435 28.398 1.00 90.62 179 ALA A C 1
ATOM 1354 O O . ALA A 1 179 ? -1.391 8.943 27.428 1.00 90.62 179 ALA A O 1
ATOM 1355 N N . ASP A 1 180 ? -2.633 8.641 29.232 1.00 91.38 180 ASP A N 1
ATOM 1356 C CA . ASP A 1 180 ? -2.974 7.241 28.948 1.00 91.38 180 ASP A CA 1
ATOM 1357 C C . ASP A 1 180 ? -4.471 6.981 28.696 1.00 91.38 180 ASP A C 1
ATOM 1359 O O . ASP A 1 180 ? -4.875 5.817 28.552 1.00 91.38 180 ASP A O 1
ATOM 1363 N N . LYS A 1 181 ? -5.289 8.030 28.643 1.00 91.94 181 LYS A N 1
ATOM 1364 C CA . LYS A 1 181 ? -6.734 7.993 28.460 1.00 91.94 181 LYS A CA 1
ATOM 1365 C C . LYS A 1 181 ? -7.156 9.103 27.507 1.00 91.94 181 LYS A C 1
ATOM 1367 O O . LYS A 1 181 ? -7.300 10.240 27.925 1.00 91.94 181 LYS A O 1
ATOM 1372 N N . ALA A 1 182 ? -7.517 8.688 26.300 1.00 90.88 182 ALA A N 1
ATOM 1373 C CA . ALA A 1 182 ? -8.040 9.605 25.307 1.00 90.88 182 ALA A CA 1
ATOM 1374 C C . ALA A 1 182 ? -9.241 10.395 25.843 1.00 90.88 182 ALA A C 1
ATOM 1376 O O . ALA A 1 182 ? -10.159 9.789 26.416 1.00 90.88 182 ALA A O 1
ATOM 1377 N N . GLU A 1 183 ? -9.215 11.700 25.588 1.00 90.81 183 GLU A N 1
ATOM 1378 C CA . GLU A 1 183 ? -10.350 12.612 25.705 1.00 90.81 183 GLU A CA 1
ATOM 1379 C C . GLU A 1 183 ? -11.598 12.088 24.963 1.00 90.81 183 GLU A C 1
ATOM 1381 O O . GLU A 1 183 ? -11.527 11.283 24.015 1.00 90.81 183 GLU A O 1
ATOM 1386 N N . ASP A 1 184 ? -12.770 12.482 25.460 1.00 87.75 184 ASP A N 1
ATOM 1387 C CA . ASP A 1 184 ? -14.064 12.217 24.857 1.00 87.75 184 ASP A CA 1
ATOM 1388 C C . ASP A 1 184 ? -14.719 13.490 24.319 1.00 87.75 184 ASP A C 1
ATOM 1390 O O . ASP A 1 184 ? -15.595 14.029 24.963 1.00 87.75 184 ASP A O 1
ATOM 1394 N N . GLU A 1 185 ? -14.378 13.874 23.079 1.00 85.69 185 GLU A N 1
ATOM 1395 C CA . GLU A 1 185 ? -14.996 14.998 22.344 1.00 85.69 185 GLU A CA 1
ATOM 1396 C C . GLU A 1 185 ? -16.543 15.067 22.493 1.00 85.69 185 GLU A C 1
ATOM 1398 O O . GLU A 1 185 ? -17.292 14.464 21.697 1.00 85.69 185 GLU A O 1
ATOM 1403 N N . ASP A 1 186 ? -17.031 15.826 23.475 1.00 83.06 186 ASP A N 1
ATOM 1404 C CA . ASP A 1 186 ? -18.453 15.974 23.807 1.00 83.06 186 ASP A CA 1
ATOM 1405 C C . ASP A 1 186 ? -18.889 17.440 24.015 1.00 83.06 186 ASP A C 1
ATOM 1407 O O . ASP A 1 186 ? -20.033 17.706 24.394 1.00 83.06 186 ASP A O 1
ATOM 1411 N N . ASP A 1 187 ? -18.020 18.379 23.616 1.00 85.19 187 ASP A N 1
ATOM 1412 C CA . ASP A 1 187 ? -18.142 19.831 23.773 1.00 85.19 187 ASP A CA 1
ATOM 1413 C C . ASP A 1 187 ? -17.965 20.314 25.240 1.00 85.19 187 ASP A C 1
ATOM 1415 O O . ASP A 1 187 ? -18.164 21.509 25.513 1.00 85.19 187 ASP A O 1
ATOM 1419 N N . HIS A 1 188 ? -17.548 19.439 26.168 1.00 84.81 188 HIS A N 1
ATOM 1420 C CA . HIS A 1 188 ? -17.145 19.767 27.535 1.00 84.81 188 HIS A CA 1
ATOM 1421 C C . HIS A 1 188 ? -15.641 19.535 27.733 1.00 84.81 188 HIS A C 1
ATOM 1423 O O . HIS A 1 188 ? -15.123 18.474 27.458 1.00 84.81 188 HIS A O 1
ATOM 1429 N N . ALA A 1 189 ? -14.926 20.570 28.183 1.00 85.12 189 ALA A N 1
ATOM 1430 C CA . ALA A 1 189 ? -13.499 20.541 28.539 1.00 85.12 189 ALA A CA 1
ATOM 1431 C C . ALA A 1 189 ? -12.498 19.801 27.602 1.00 85.12 189 ALA A C 1
ATOM 1433 O O . ALA A 1 189 ? -11.334 19.685 27.978 1.00 85.12 189 ALA A O 1
ATOM 1434 N N . ASP A 1 190 ? -12.852 19.572 26.327 1.00 85.81 190 ASP A N 1
ATOM 1435 C CA . ASP A 1 190 ? -12.076 18.960 25.219 1.00 85.81 190 ASP A CA 1
ATOM 1436 C C . ASP A 1 190 ? -10.591 19.398 25.039 1.00 85.81 190 ASP A C 1
ATOM 1438 O O . ASP A 1 190 ? -9.829 18.895 24.210 1.00 85.81 190 ASP A O 1
ATOM 1442 N N . GLY A 1 191 ? -10.158 20.462 25.715 1.00 85.69 191 GLY A N 1
ATOM 1443 C CA . GLY A 1 191 ? -8.829 21.048 25.566 1.00 85.69 191 GLY A CA 1
ATOM 1444 C C . GLY A 1 191 ? -7.749 20.482 26.487 1.00 85.69 191 GLY A C 1
ATOM 1445 O O . GLY A 1 191 ? -6.593 20.894 26.332 1.00 85.69 191 GLY A O 1
ATOM 1446 N N . ASP A 1 192 ? -8.092 19.644 27.466 1.00 86.75 192 ASP A N 1
ATOM 1447 C CA . ASP A 1 192 ? -7.160 19.195 28.508 1.00 86.75 192 ASP A CA 1
ATOM 1448 C C . ASP A 1 192 ? -6.596 17.773 28.311 1.00 86.75 192 ASP A C 1
ATOM 1450 O O . ASP A 1 192 ? -5.610 17.427 28.973 1.00 86.75 192 ASP A O 1
ATOM 1454 N N . GLY A 1 193 ? -7.138 17.010 27.357 1.00 88.25 193 GLY A N 1
ATOM 1455 C CA . GLY A 1 193 ? -6.711 15.639 27.050 1.00 88.25 193 GLY A CA 1
ATOM 1456 C C . GLY A 1 193 ? -7.238 14.593 28.037 1.00 88.25 193 GLY A C 1
ATOM 1457 O O . GLY A 1 193 ? -6.741 13.477 28.085 1.00 88.25 193 GLY A O 1
ATOM 1458 N N . CYS A 1 194 ? -8.208 14.939 28.884 1.00 92.31 194 CYS A N 1
ATOM 1459 C CA . CYS A 1 194 ? -8.838 14.005 29.804 1.00 92.31 194 CYS A CA 1
ATOM 1460 C C . CYS A 1 194 ? -10.273 13.704 29.379 1.00 92.31 194 CYS A C 1
ATOM 1462 O O . CYS A 1 194 ? -10.958 14.594 28.901 1.00 92.31 194 CYS A O 1
ATOM 1464 N N . PRO A 1 195 ? -10.758 12.467 29.592 1.00 91.69 195 PRO A N 1
ATOM 1465 C CA . PRO A 1 195 ? -12.168 12.188 29.427 1.00 91.69 195 PRO A CA 1
ATOM 1466 C C . PRO A 1 195 ? -12.982 12.661 30.637 1.00 91.69 195 PRO A C 1
ATOM 1468 O O . PRO A 1 195 ? -12.642 12.322 31.785 1.00 91.69 195 PRO A O 1
ATOM 1471 N N . ASP A 1 196 ? -14.092 13.337 30.372 1.00 89.94 196 ASP A N 1
ATOM 1472 C CA . ASP A 1 196 ? -15.027 13.860 31.358 1.00 89.94 196 ASP A CA 1
ATOM 1473 C C . ASP A 1 196 ? -16.188 12.879 31.568 1.00 89.94 196 ASP A C 1
ATOM 1475 O O . ASP A 1 196 ? -17.121 12.718 30.791 1.00 89.94 196 ASP A O 1
ATOM 1479 N N . LEU A 1 197 ? -16.116 12.123 32.667 1.00 89.25 197 LEU A N 1
ATOM 1480 C CA . LEU A 1 197 ? -17.101 11.066 32.936 1.00 89.25 197 LEU A CA 1
ATOM 1481 C C . LEU A 1 197 ? -18.449 11.600 33.446 1.00 89.25 197 LEU A C 1
ATOM 1483 O O . LEU A 1 197 ? -19.423 10.843 33.456 1.00 89.25 197 LEU A O 1
ATOM 1487 N N . ASP A 1 198 ? -18.461 12.836 33.932 1.00 90.88 198 ASP A N 1
ATOM 1488 C CA . ASP A 1 198 ? -19.553 13.536 34.612 1.00 90.88 198 ASP A CA 1
ATOM 1489 C C . ASP A 1 198 ? -19.236 15.042 34.529 1.00 90.88 198 ASP A C 1
ATOM 1491 O O . ASP A 1 198 ? -18.373 15.549 35.253 1.00 90.88 198 ASP A O 1
ATOM 1495 N N . ASN A 1 199 ? -19.857 15.705 33.558 1.00 90.88 199 ASN A N 1
ATOM 1496 C CA . ASN A 1 199 ? -19.492 17.038 33.071 1.00 90.88 199 ASN A CA 1
ATOM 1497 C C . ASN A 1 199 ? -19.957 18.167 34.004 1.00 90.88 199 ASN A C 1
ATOM 1499 O O . ASN A 1 199 ? -19.310 19.211 34.105 1.00 90.88 199 ASN A O 1
ATOM 1503 N N . ASP A 1 200 ? -21.075 17.993 34.702 1.00 90.88 200 ASP A N 1
ATOM 1504 C CA . ASP A 1 200 ? -21.601 18.964 35.670 1.00 90.88 200 ASP A CA 1
ATOM 1505 C C . ASP A 1 200 ? -21.407 18.533 37.131 1.00 90.88 200 ASP A C 1
ATOM 1507 O O . ASP A 1 200 ? -21.661 19.323 38.049 1.00 90.88 200 ASP A O 1
ATOM 1511 N N . ALA A 1 201 ? -20.811 17.357 37.343 1.00 91.25 201 ALA A N 1
ATOM 1512 C CA . ALA A 1 201 ? -20.419 16.818 38.635 1.00 91.25 201 ALA A CA 1
ATOM 1513 C C . ALA A 1 201 ? -21.608 16.571 39.577 1.00 91.25 201 ALA A C 1
ATOM 1515 O O . ALA A 1 201 ? -21.470 16.692 40.806 1.00 91.25 201 ALA A O 1
ATOM 1516 N N . ASP A 1 202 ? -22.761 16.215 39.016 1.00 88.62 202 ASP A N 1
ATOM 1517 C CA . ASP A 1 202 ? -23.978 15.915 39.760 1.00 88.62 202 ASP A CA 1
ATOM 1518 C C . ASP A 1 202 ? -24.037 14.457 40.270 1.00 88.62 202 ASP A C 1
ATOM 1520 O O . ASP A 1 202 ? -24.851 14.112 41.136 1.00 88.62 202 ASP A O 1
ATOM 1524 N N . GLY A 1 203 ? -23.098 13.605 39.840 1.00 88.88 203 GLY A N 1
ATOM 1525 C CA . GLY A 1 203 ? -22.972 12.200 40.219 1.00 88.88 203 GLY A CA 1
ATOM 1526 C C . GLY A 1 203 ? -23.637 11.203 39.264 1.00 88.88 203 GLY A C 1
ATOM 1527 O O . GLY A 1 203 ? -23.521 9.991 39.510 1.00 88.88 203 GLY A O 1
ATOM 1528 N N . VAL A 1 204 ? -24.289 11.669 38.202 1.00 89.38 204 VAL A N 1
ATOM 1529 C CA . VAL A 1 204 ? -24.770 10.889 37.064 1.00 89.38 204 VAL A CA 1
ATOM 1530 C C . VAL A 1 204 ? -23.708 10.962 35.965 1.00 89.38 204 VAL A C 1
ATOM 1532 O O . VAL A 1 204 ? -23.150 11.996 35.643 1.00 89.38 204 VAL A O 1
ATOM 1535 N N . ALA A 1 205 ? -23.336 9.814 35.396 1.00 90.25 205 ALA A N 1
ATOM 1536 C CA . ALA A 1 205 ? -22.333 9.827 34.332 1.00 90.25 205 ALA A CA 1
ATOM 1537 C C . ALA A 1 205 ? -22.910 10.504 33.080 1.00 90.25 205 ALA A C 1
ATOM 1539 O O . ALA A 1 205 ? -24.018 10.141 32.686 1.00 90.25 205 ALA A O 1
ATOM 1540 N N . ALA A 1 206 ? -22.132 11.326 32.369 1.00 88.31 206 ALA A N 1
ATOM 1541 C CA . ALA A 1 206 ? -22.580 12.081 31.187 1.00 88.31 206 ALA A CA 1
ATOM 1542 C C . ALA A 1 206 ? -23.271 11.208 30.108 1.00 88.31 206 ALA A C 1
ATOM 1544 O O . ALA A 1 206 ? -24.175 11.631 29.394 1.00 88.31 206 ALA A O 1
ATOM 1545 N N . ALA A 1 207 ? -22.888 9.928 30.000 1.00 87.44 207 ALA A N 1
ATOM 1546 C CA . ALA A 1 207 ? -23.503 8.961 29.082 1.00 87.44 207 ALA A CA 1
ATOM 1547 C C . ALA A 1 207 ? -24.880 8.410 29.525 1.00 87.44 207 ALA A C 1
ATOM 1549 O O . ALA A 1 207 ? -25.576 7.780 28.719 1.00 87.44 207 ALA A O 1
ATOM 1550 N N . ALA A 1 208 ? -25.219 8.540 30.805 1.00 89.31 208 ALA A N 1
ATOM 1551 C CA . ALA A 1 208 ? -26.484 8.134 31.419 1.00 89.31 208 ALA A CA 1
ATOM 1552 C C . ALA A 1 208 ? -27.381 9.330 31.775 1.00 89.31 208 ALA A C 1
ATOM 1554 O O . ALA A 1 208 ? -28.580 9.130 31.960 1.00 89.31 208 ALA A O 1
ATOM 1555 N N . ASP A 1 209 ? -26.793 10.518 31.816 1.00 91.50 209 ASP A N 1
ATOM 1556 C CA . ASP A 1 209 ? -27.416 11.798 32.094 1.00 91.50 209 ASP A CA 1
ATOM 1557 C C . ASP A 1 209 ? -28.218 12.324 30.885 1.00 91.50 209 ASP A C 1
ATOM 1559 O O . ASP A 1 209 ? -27.808 12.205 29.721 1.00 91.50 209 ASP A O 1
ATOM 1563 N N . ARG A 1 210 ? -29.419 12.850 31.141 1.00 92.69 210 ARG A N 1
ATOM 1564 C CA . ARG A 1 210 ? -30.258 13.501 30.126 1.00 92.69 210 ARG A CA 1
ATOM 1565 C C . ARG A 1 210 ? -29.901 14.966 29.901 1.00 92.69 210 ARG A C 1
ATOM 1567 O O . ARG A 1 210 ? -30.171 15.458 28.797 1.00 92.69 210 ARG A O 1
ATOM 1574 N N . CYS A 1 211 ? -29.297 15.619 30.882 1.00 92.19 211 CYS A N 1
ATOM 1575 C CA . CYS A 1 211 ? -28.833 16.991 30.851 1.00 92.19 211 CYS A CA 1
ATOM 1576 C C . CYS A 1 211 ? -27.339 17.065 31.219 1.00 92.19 211 CYS A C 1
ATOM 1578 O O . CYS A 1 211 ? -27.012 17.727 32.187 1.00 92.19 211 CYS A O 1
ATOM 1580 N N . PRO A 1 212 ? -26.411 16.547 30.377 1.00 90.06 212 PRO A N 1
ATOM 1581 C CA . PRO A 1 212 ? -24.987 16.365 30.714 1.00 90.06 212 PRO A CA 1
ATOM 1582 C C . PRO A 1 212 ? -24.164 17.646 30.923 1.00 90.06 212 PRO A C 1
ATOM 1584 O O . PRO A 1 212 ? -22.962 17.640 30.711 1.00 90.06 212 PRO A O 1
ATOM 1587 N N . ASN A 1 213 ? -24.786 18.799 31.120 1.00 90.38 213 ASN A N 1
ATOM 1588 C CA . ASN A 1 213 ? -24.124 20.068 31.409 1.00 90.38 213 ASN A CA 1
ATOM 1589 C C . ASN A 1 213 ? -24.949 20.918 32.395 1.00 90.38 213 ASN A C 1
ATOM 1591 O O . ASN A 1 213 ? -24.617 22.091 32.607 1.00 90.38 213 ASN A O 1
ATOM 1595 N N . GLU A 1 214 ? -26.048 20.386 32.928 1.00 91.69 214 GLU A N 1
ATOM 1596 C CA . GLU A 1 214 ? -26.935 21.062 33.866 1.00 91.69 214 GLU A CA 1
ATOM 1597 C C . GLU A 1 214 ? -27.088 20.162 35.089 1.00 91.69 214 GLU A C 1
ATOM 1599 O O . GLU A 1 214 ? -27.772 19.154 34.998 1.00 91.69 214 GLU A O 1
ATOM 1604 N N . PRO A 1 215 ? -26.496 20.534 36.233 1.00 92.81 215 PRO A N 1
ATOM 1605 C CA . PRO A 1 215 ? -26.459 19.642 37.378 1.00 92.81 215 PRO A CA 1
ATOM 1606 C C . PRO A 1 215 ? -27.862 19.391 37.940 1.00 92.81 215 PRO A C 1
ATOM 1608 O O . PRO A 1 215 ? -28.589 20.353 38.208 1.00 92.81 215 PRO A O 1
ATOM 1611 N N . GLU A 1 216 ? -28.170 18.121 38.199 1.00 93.06 216 GLU A N 1
ATOM 1612 C CA . GLU A 1 216 ? -29.338 17.647 38.948 1.00 93.06 216 GLU A CA 1
ATOM 1613 C C . GLU A 1 216 ? -29.528 18.372 40.291 1.00 93.06 216 GLU A C 1
ATOM 1615 O O . GLU A 1 216 ? -28.561 18.621 41.035 1.00 93.06 216 GLU A O 1
ATOM 1620 N N . ASP A 1 217 ? -30.782 18.668 40.646 1.00 89.12 217 ASP A N 1
ATOM 1621 C CA . ASP A 1 217 ? -31.133 19.392 41.862 1.00 89.12 217 ASP A CA 1
ATOM 1622 C C . ASP A 1 217 ? -31.654 18.541 43.022 1.00 89.12 217 ASP A C 1
ATOM 1624 O O . ASP A 1 217 ? -31.875 19.098 44.089 1.00 89.12 217 ASP A O 1
ATOM 1628 N N . ARG A 1 218 ? -31.639 17.205 42.949 1.00 86.44 218 ARG A N 1
ATOM 1629 C CA . ARG A 1 218 ? -31.685 16.289 44.122 1.00 86.44 218 ARG A CA 1
ATOM 1630 C C . ARG A 1 218 ? -32.694 16.683 45.213 1.00 86.44 218 ARG A C 1
ATOM 1632 O O . ARG A 1 218 ? -32.375 16.659 46.418 1.00 86.44 218 ARG A O 1
ATOM 1639 N N . ASP A 1 219 ? -33.887 17.086 44.808 1.00 85.12 219 ASP A N 1
ATOM 1640 C CA . ASP A 1 219 ? -34.955 17.525 45.699 1.00 85.12 219 ASP A CA 1
ATOM 1641 C C . ASP A 1 219 ? -35.894 16.367 46.099 1.00 85.12 219 ASP A C 1
ATOM 1643 O O . ASP A 1 219 ? -36.696 16.499 47.032 1.00 85.12 219 ASP A O 1
ATOM 1647 N N . GLY A 1 220 ? -35.691 15.185 45.503 1.00 85.88 220 GLY A N 1
ATOM 1648 C CA . GLY A 1 220 ? -36.481 13.977 45.701 1.00 85.88 220 GLY A CA 1
ATOM 1649 C C . GLY A 1 220 ? -37.434 13.671 44.543 1.00 85.88 220 GLY A C 1
ATOM 1650 O O . GLY A 1 220 ? -38.109 12.630 44.598 1.00 85.88 220 GLY A O 1
ATOM 1651 N N . HIS A 1 221 ? -37.483 14.525 43.521 1.00 86.69 221 HIS A N 1
ATOM 1652 C CA . HIS A 1 221 ? -38.158 14.307 42.253 1.00 86.69 221 HIS A CA 1
ATOM 1653 C C . HIS A 1 221 ? -37.136 13.942 41.174 1.00 86.69 221 HIS A C 1
ATOM 1655 O O . HIS A 1 221 ? -36.090 14.545 41.084 1.00 86.69 221 HIS A O 1
ATOM 1661 N N . ALA A 1 222 ? -37.415 12.873 40.426 1.00 87.44 222 ALA A N 1
ATOM 1662 C CA . ALA A 1 222 ? -36.609 12.337 39.317 1.00 87.44 222 ALA A CA 1
ATOM 1663 C C . ALA A 1 222 ? -35.054 12.341 39.400 1.00 87.44 222 ALA A C 1
ATOM 1665 O O . ALA A 1 222 ? -34.445 12.009 38.387 1.00 87.44 222 ALA A O 1
ATOM 1666 N N . ASP A 1 223 ? -34.452 12.460 40.597 1.00 89.06 223 ASP A N 1
ATOM 1667 C CA . ASP A 1 223 ? -33.006 12.549 40.917 1.00 89.06 223 ASP A CA 1
ATOM 1668 C C . ASP A 1 223 ? -32.038 11.574 40.192 1.00 89.06 223 ASP A C 1
ATOM 1670 O O . ASP A 1 223 ? -30.815 11.686 40.301 1.00 89.06 223 ASP A O 1
ATOM 1674 N N . ASP A 1 224 ? -32.553 10.512 39.571 1.00 90.19 224 ASP A N 1
ATOM 1675 C CA . ASP A 1 224 ? -31.769 9.488 38.876 1.00 90.19 224 ASP A CA 1
ATOM 1676 C C . ASP A 1 224 ? -31.548 9.815 37.383 1.00 90.19 224 ASP A C 1
ATOM 1678 O O . ASP A 1 224 ? -30.899 9.020 36.688 1.00 90.19 224 ASP A O 1
ATOM 1682 N N . ASP A 1 225 ? -32.147 10.889 36.850 1.00 90.69 225 ASP A N 1
ATOM 1683 C CA . ASP A 1 225 ? -32.101 11.208 35.420 1.00 90.69 225 ASP A CA 1
ATOM 1684 C C . ASP A 1 225 ? -31.118 12.310 34.996 1.00 90.69 225 ASP A C 1
ATOM 1686 O O . ASP A 1 225 ? -30.815 12.375 33.795 1.00 90.69 225 ASP A O 1
ATOM 1690 N N . GLY A 1 226 ? -30.530 13.015 35.969 1.00 90.81 226 GLY A N 1
ATOM 1691 C CA . GLY A 1 226 ? -29.428 13.961 35.777 1.00 90.81 226 GLY A CA 1
ATOM 1692 C C . GLY A 1 226 ? -29.888 15.335 35.289 1.00 90.81 226 GLY A C 1
ATOM 1693 O O . GLY A 1 226 ? -29.084 16.136 34.837 1.00 90.81 226 GLY A O 1
ATOM 1694 N N . CYS A 1 227 ? -31.193 15.608 35.301 1.00 94.69 227 CYS A N 1
ATOM 1695 C CA . CYS A 1 227 ? -31.739 16.885 34.872 1.00 94.69 227 CYS A CA 1
ATOM 1696 C C . CYS A 1 227 ? -32.356 17.615 36.057 1.00 94.69 227 CYS A C 1
ATOM 1698 O O . CYS A 1 227 ? -33.194 17.036 36.730 1.00 94.69 227 CYS A O 1
ATOM 1700 N N . PRO A 1 228 ? -32.077 18.916 36.233 1.00 92.94 228 PRO A N 1
ATOM 1701 C CA . PRO A 1 228 ? -32.796 19.697 37.222 1.00 92.94 228 PRO A CA 1
ATOM 1702 C C . PRO A 1 228 ? -34.284 19.782 36.861 1.00 92.94 228 PRO A C 1
ATOM 1704 O O . PRO A 1 228 ? -34.645 20.193 35.745 1.00 92.94 228 PRO A O 1
ATOM 1707 N N . ASP A 1 229 ? -35.142 19.456 37.817 1.00 90.75 229 ASP A N 1
ATOM 1708 C CA . ASP A 1 229 ? -36.586 19.567 37.685 1.00 90.75 229 ASP A CA 1
ATOM 1709 C C . ASP A 1 229 ? -37.039 20.898 38.293 1.00 90.75 229 ASP A C 1
ATOM 1711 O O . ASP A 1 229 ? -36.996 21.125 39.491 1.00 90.75 229 ASP A O 1
ATOM 1715 N N . ALA A 1 230 ? -37.419 21.847 37.432 1.00 89.56 230 ALA A N 1
ATOM 1716 C CA . ALA A 1 230 ? -37.783 23.197 37.875 1.00 89.56 230 ALA A CA 1
ATOM 1717 C C . ALA A 1 230 ? -39.282 23.382 38.185 1.00 89.56 230 ALA A C 1
ATOM 1719 O O . ALA A 1 230 ? -39.654 24.467 38.634 1.00 89.56 230 ALA A O 1
ATOM 1720 N N . ASP A 1 231 ? -40.125 22.405 37.838 1.00 88.06 231 ASP A N 1
ATOM 1721 C CA . ASP A 1 231 ? -41.585 22.360 38.049 1.00 88.06 231 ASP A CA 1
ATOM 1722 C C . ASP A 1 231 ? -42.013 20.880 38.072 1.00 88.06 231 ASP A C 1
ATOM 1724 O O . ASP A 1 231 ? -42.442 20.316 37.053 1.00 88.06 231 ASP A O 1
ATOM 1728 N N . ASN A 1 232 ? -41.822 20.240 39.224 1.00 88.00 232 ASN A N 1
ATOM 1729 C CA . ASN A 1 232 ? -42.000 18.801 39.456 1.00 88.00 232 ASN A CA 1
ATOM 1730 C C . ASN A 1 232 ? -43.388 18.265 39.049 1.00 88.00 232 ASN A C 1
ATOM 1732 O O . ASN A 1 232 ? -43.542 17.149 38.534 1.00 88.00 232 ASN A O 1
ATOM 1736 N N . GLU A 1 233 ? -44.440 19.049 39.273 1.00 86.56 233 GLU A N 1
ATOM 1737 C CA . GLU A 1 233 ? -45.829 18.712 38.941 1.00 86.56 233 GLU A CA 1
ATOM 1738 C C . GLU A 1 233 ? -46.279 19.172 37.547 1.00 86.56 233 GLU A C 1
ATOM 1740 O O . GLU A 1 233 ? -47.323 18.712 37.056 1.00 86.56 233 GLU A O 1
ATOM 1745 N N . GLY A 1 234 ? -45.521 20.054 36.898 1.00 86.88 234 GLY A N 1
ATOM 1746 C CA . GLY A 1 234 ? -45.846 20.635 35.600 1.00 86.88 234 GLY A CA 1
ATOM 1747 C C . GLY A 1 234 ? -47.065 21.561 35.632 1.00 86.88 234 GLY A C 1
ATOM 1748 O O . GLY A 1 234 ? -47.839 21.576 34.660 1.00 86.88 234 GLY A O 1
ATOM 1749 N N . ASP A 1 235 ? -47.298 22.274 36.738 1.00 84.94 235 ASP A N 1
ATOM 1750 C CA . ASP A 1 235 ? -48.460 23.159 36.905 1.00 84.94 235 ASP A CA 1
ATOM 1751 C C . ASP A 1 235 ? -48.230 24.587 36.367 1.00 84.94 235 ASP A C 1
ATOM 1753 O O . ASP A 1 235 ? -49.185 25.354 36.167 1.00 84.94 235 ASP A O 1
ATOM 1757 N N . GLY A 1 236 ? -46.981 24.902 36.008 1.00 87.44 236 GLY A N 1
ATOM 1758 C CA . GLY A 1 236 ? -46.546 26.185 35.474 1.00 87.44 236 GLY A CA 1
ATOM 1759 C C . GLY A 1 236 ? -46.037 27.174 36.525 1.00 87.44 236 GLY A C 1
ATOM 1760 O O . GLY A 1 236 ? -45.805 28.338 36.168 1.00 87.44 236 GLY A O 1
ATOM 1761 N N . VAL A 1 237 ? -45.883 26.758 37.784 1.00 87.12 237 VAL A N 1
ATOM 1762 C CA . VAL A 1 237 ? -45.171 27.468 38.851 1.00 87.12 237 VAL A CA 1
ATOM 1763 C C . VAL A 1 237 ? -43.844 26.750 39.103 1.00 87.12 237 VAL A C 1
ATOM 1765 O O . VAL A 1 237 ? -43.810 25.546 39.266 1.00 87.12 237 VAL A O 1
ATOM 1768 N N . GLU A 1 238 ? -42.729 27.487 39.110 1.00 90.50 238 GLU A N 1
ATOM 1769 C CA . GLU A 1 238 ? -41.423 26.879 39.406 1.00 90.50 238 GLU A CA 1
ATOM 1770 C C . GLU A 1 238 ? -41.355 26.420 40.874 1.00 90.50 238 GLU A C 1
ATOM 1772 O O . GLU A 1 238 ? -41.821 27.160 41.744 1.00 90.50 238 GLU A O 1
ATOM 1777 N N . ASP A 1 239 ? -40.680 25.310 41.184 1.00 87.81 239 ASP A N 1
ATOM 1778 C CA . ASP A 1 239 ? -40.613 24.720 42.537 1.00 87.81 239 ASP A CA 1
ATOM 1779 C C . ASP A 1 239 ? -40.086 25.704 43.596 1.00 87.81 239 ASP A C 1
ATOM 1781 O O . ASP A 1 239 ? -40.547 25.759 44.739 1.00 87.81 239 ASP A O 1
ATOM 1785 N N . ALA A 1 240 ? -39.164 26.590 43.203 1.00 88.00 240 ALA A N 1
ATOM 1786 C CA . ALA A 1 240 ? -38.648 27.660 44.061 1.00 88.00 240 ALA A CA 1
ATOM 1787 C C . ALA A 1 240 ? -39.708 28.720 44.443 1.00 88.00 240 ALA A C 1
ATOM 1789 O O . ALA A 1 240 ? -39.541 29.459 45.424 1.00 88.00 240 ALA A O 1
ATOM 1790 N N . ALA A 1 241 ? -40.768 28.841 43.643 1.00 87.62 241 ALA A N 1
ATOM 1791 C CA . ALA A 1 241 ? -41.911 29.726 43.834 1.00 87.62 241 ALA A CA 1
ATOM 1792 C C . ALA A 1 241 ? -43.185 28.980 44.280 1.00 87.62 241 ALA A C 1
ATOM 1794 O O . ALA A 1 241 ? -44.147 29.655 44.679 1.00 87.62 241 ALA A O 1
ATOM 1795 N N . ASP A 1 242 ? -43.171 27.645 44.263 1.00 86.00 242 ASP A N 1
ATOM 1796 C CA . ASP A 1 242 ? -44.270 26.788 44.683 1.00 86.00 242 ASP A CA 1
ATOM 1797 C C . ASP A 1 242 ? -44.249 26.519 46.199 1.00 86.00 242 ASP A C 1
ATOM 1799 O O . ASP A 1 242 ? -43.212 26.389 46.853 1.00 86.00 242 ASP A O 1
ATOM 1803 N N . ARG A 1 243 ? -45.430 26.505 46.821 1.00 86.81 243 ARG A N 1
ATOM 1804 C CA . ARG A 1 243 ? -45.579 26.160 48.246 1.00 86.81 243 ARG A CA 1
ATOM 1805 C C . ARG A 1 243 ? -45.806 24.672 48.476 1.00 86.81 243 ARG A C 1
ATOM 1807 O O . ARG A 1 243 ? -45.681 24.223 49.622 1.00 86.81 243 ARG A O 1
ATOM 1814 N N . CYS A 1 244 ? -46.196 23.954 47.438 1.00 87.81 244 CYS A N 1
ATOM 1815 C CA . CYS A 1 244 ? -46.457 22.532 47.385 1.00 87.81 244 CYS A CA 1
ATOM 1816 C C . CYS A 1 244 ? -45.827 21.934 46.104 1.00 87.81 244 CYS A C 1
ATOM 1818 O O . CYS A 1 244 ? -46.590 21.404 45.304 1.00 87.81 244 CYS A O 1
ATOM 1820 N N . PRO A 1 245 ? -44.477 21.912 45.983 1.00 85.44 245 PRO A N 1
ATOM 1821 C CA . PRO A 1 245 ? -43.722 21.499 44.776 1.00 85.44 245 PRO A CA 1
ATOM 1822 C C . PRO A 1 245 ? -43.808 20.003 44.409 1.00 85.44 245 PRO A C 1
ATOM 1824 O O . PRO A 1 245 ? -42.908 19.435 43.814 1.00 85.44 245 PRO A O 1
ATOM 1827 N N . ASP A 1 246 ? -44.822 19.302 44.911 1.00 86.75 246 ASP A N 1
ATOM 1828 C CA . ASP A 1 246 ? -45.093 17.894 44.609 1.00 86.75 246 ASP A CA 1
ATOM 1829 C C . ASP A 1 246 ? -46.575 17.690 44.226 1.00 86.75 246 ASP A C 1
ATOM 1831 O O . ASP A 1 246 ? -47.053 16.557 44.069 1.00 86.75 246 ASP A O 1
ATOM 1835 N N . VAL A 1 247 ? -47.372 18.768 44.193 1.00 86.81 247 VAL A N 1
ATOM 1836 C CA . VAL A 1 247 ? -48.834 18.717 44.098 1.00 86.81 247 VAL A CA 1
ATOM 1837 C C . VAL A 1 247 ? -49.342 19.842 43.204 1.00 86.81 247 VAL A C 1
ATOM 1839 O O . VAL A 1 247 ? -49.454 20.979 43.640 1.00 86.81 247 VAL A O 1
ATOM 1842 N N . ALA A 1 248 ? -49.805 19.474 42.006 1.00 86.81 248 ALA A N 1
ATOM 1843 C CA . ALA A 1 248 ? -50.396 20.404 41.045 1.00 86.81 248 ALA A CA 1
ATOM 1844 C C . ALA A 1 248 ? -51.469 21.326 41.650 1.00 86.81 248 ALA A C 1
ATOM 1846 O O . ALA A 1 248 ? -52.551 20.876 42.059 1.00 86.81 248 ALA A O 1
ATOM 1847 N N . GLY A 1 249 ? -51.193 22.628 41.616 1.00 85.75 249 GLY A N 1
ATOM 1848 C CA . GLY A 1 249 ? -52.083 23.702 42.016 1.00 85.75 249 GLY A CA 1
ATOM 1849 C C . GLY A 1 249 ? -52.441 24.641 40.855 1.00 85.75 249 GLY A C 1
ATOM 1850 O O . GLY A 1 249 ? -52.120 24.418 39.690 1.00 85.75 249 GLY A O 1
ATOM 1851 N N . PRO A 1 250 ? -53.236 25.689 41.120 1.00 85.44 250 PRO A N 1
ATOM 1852 C CA . PRO A 1 250 ? -53.476 26.745 40.150 1.00 85.44 250 PRO A CA 1
ATOM 1853 C C . PRO A 1 250 ? -52.372 27.808 40.220 1.00 85.44 250 PRO A C 1
ATOM 1855 O O . PRO A 1 250 ? -52.081 28.337 41.297 1.00 85.44 250 PRO A O 1
ATOM 1858 N N . VAL A 1 251 ? -51.858 28.220 39.055 1.00 85.12 251 VAL A N 1
ATOM 1859 C CA . VAL A 1 251 ? -50.828 29.270 38.903 1.00 85.12 251 VAL A CA 1
ATOM 1860 C C . VAL A 1 251 ? -51.186 30.561 39.655 1.00 85.12 251 VAL A C 1
ATOM 1862 O O . VAL A 1 251 ? -50.324 31.226 40.231 1.00 85.12 251 VAL A O 1
ATOM 1865 N N . GLU A 1 252 ? -52.471 30.934 39.716 1.00 83.12 252 GLU A N 1
ATOM 1866 C CA . GLU A 1 252 ? -52.923 32.142 40.419 1.00 83.12 252 GLU A CA 1
ATOM 1867 C C . GLU A 1 252 ? -52.804 32.064 41.953 1.00 83.12 252 GLU A C 1
ATOM 1869 O O . GLU A 1 252 ? -52.914 33.098 42.622 1.00 83.12 252 GLU A O 1
ATOM 1874 N N . ALA A 1 253 ? -52.598 30.869 42.514 1.00 81.69 253 ALA A N 1
ATOM 1875 C CA . ALA A 1 253 ? -52.514 30.617 43.950 1.00 81.69 253 ALA A CA 1
ATOM 1876 C C . ALA A 1 253 ? -51.122 30.179 44.435 1.00 81.69 253 ALA A C 1
ATOM 1878 O O . ALA A 1 253 ? -51.011 29.825 45.609 1.00 81.69 253 ALA A O 1
ATOM 1879 N N . GLN A 1 254 ? -50.081 30.252 43.594 1.00 80.31 254 GLN A N 1
ATOM 1880 C CA . GLN A 1 254 ? -48.725 29.787 43.945 1.00 80.31 254 GLN A CA 1
ATOM 1881 C C . GLN A 1 254 ? -48.727 28.304 44.382 1.00 80.31 254 GLN A C 1
ATOM 1883 O O . GLN A 1 254 ? -48.297 28.009 45.500 1.00 80.31 254 GLN A O 1
ATOM 1888 N N . GLY A 1 255 ? -49.365 27.431 43.589 1.00 75.00 255 GLY A N 1
ATOM 1889 C CA . GLY A 1 255 ? -49.384 25.978 43.828 1.00 75.00 255 GLY A CA 1
ATOM 1890 C C . GLY A 1 255 ? -50.298 25.462 44.939 1.00 75.00 255 GLY A C 1
ATOM 1891 O O . GLY A 1 255 ? -50.331 24.275 45.240 1.00 75.00 255 GLY A O 1
ATOM 1892 N N . TYR A 1 256 ? -51.078 26.323 45.605 1.00 74.44 256 TYR A N 1
ATOM 1893 C CA . TYR A 1 256 ? -51.905 25.868 46.730 1.00 74.44 256 TYR A CA 1
ATOM 1894 C C . TYR A 1 256 ? -53.007 24.886 46.300 1.00 74.44 256 TYR A C 1
ATOM 1896 O O . TYR A 1 256 ? -53.860 25.213 45.469 1.00 74.44 256 TYR A O 1
ATOM 1904 N N . GLU A 1 257 ? -53.080 23.738 46.978 1.00 66.06 257 GLU A N 1
ATOM 1905 C CA . GLU A 1 257 ? -54.200 22.805 46.858 1.00 66.06 257 GLU A CA 1
ATOM 1906 C C . GLU A 1 257 ? -55.492 23.493 47.352 1.00 66.06 257 GLU A C 1
ATOM 1908 O O . GLU A 1 257 ? -55.598 23.953 48.498 1.00 66.06 257 GL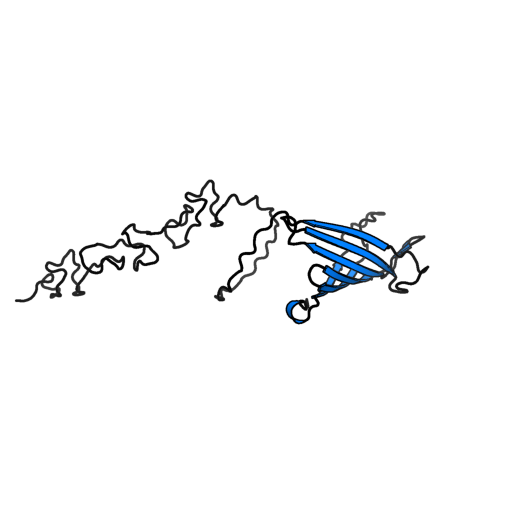U A O 1
ATOM 1913 N N . ALA A 1 258 ? -56.487 23.630 46.473 1.00 57.72 258 ALA A N 1
ATOM 1914 C CA . ALA A 1 258 ? -57.780 24.191 46.847 1.00 57.72 258 ALA A CA 1
ATOM 1915 C C . ALA A 1 258 ? -58.545 23.180 47.721 1.00 57.72 258 ALA A C 1
ATOM 1917 O O . ALA A 1 258 ? -59.045 22.176 47.215 1.00 57.72 258 ALA A O 1
ATOM 1918 N N . ALA A 1 259 ? -58.614 23.458 49.027 1.00 56.41 259 ALA A N 1
ATOM 1919 C CA . ALA A 1 259 ? -59.356 22.675 50.023 1.00 56.41 259 ALA A CA 1
ATOM 1920 C C . ALA A 1 259 ? -60.872 22.579 49.759 1.00 56.41 259 ALA A C 1
ATOM 1922 O O . ALA A 1 259 ? -61.468 23.570 49.271 1.00 56.41 259 ALA A O 1
#